Protein AF-A0A7D8Z7F6-F1 (afdb_monomer_lite)

Organism: Vanrija humicola (NCBI:txid5417)

Structure (mmCIF, N/CA/C/O backbone):
data_AF-A0A7D8Z7F6-F1
#
_entry.id   AF-A0A7D8Z7F6-F1
#
loop_
_atom_site.group_PDB
_atom_site.id
_atom_site.type_symbol
_atom_site.label_atom_id
_atom_site.label_alt_id
_atom_site.label_comp_id
_atom_site.label_asym_id
_atom_site.label_entity_id
_atom_site.label_seq_id
_atom_site.pdbx_PDB_ins_code
_atom_site.Cartn_x
_atom_site.Cartn_y
_atom_site.Cartn_z
_atom_site.occupancy
_atom_site.B_iso_or_equiv
_atom_site.auth_seq_id
_atom_site.auth_comp_id
_atom_site.auth_asym_id
_atom_site.auth_atom_id
_atom_site.pdbx_PDB_model_num
ATOM 1 N N . MET A 1 1 ? -6.844 -8.543 21.464 1.00 32.06 1 MET A N 1
ATOM 2 C CA . MET A 1 1 ? -6.761 -7.109 21.830 1.00 32.06 1 MET A CA 1
ATOM 3 C C . MET A 1 1 ? -8.135 -6.698 22.333 1.00 32.06 1 MET A C 1
ATOM 5 O O . MET A 1 1 ? -9.086 -7.194 21.740 1.00 32.06 1 MET A O 1
ATOM 9 N N . PRO A 1 2 ? -8.272 -5.862 23.377 1.00 37.09 2 PRO A N 1
ATOM 10 C CA . PRO A 1 2 ? -9.588 -5.363 23.779 1.00 37.09 2 PRO A CA 1
ATOM 11 C C . PRO A 1 2 ? -10.179 -4.538 22.630 1.00 37.09 2 PRO A C 1
ATOM 13 O O . PRO A 1 2 ? -9.449 -3.710 22.071 1.00 37.09 2 PRO A O 1
ATOM 16 N N . SER A 1 3 ? -11.435 -4.766 22.237 1.00 45.66 3 SER A N 1
ATOM 17 C CA . SER A 1 3 ? -12.020 -4.135 21.043 1.00 45.66 3 SER A CA 1
ATOM 18 C C . SER A 1 3 ? -13.330 -3.407 21.329 1.00 45.66 3 SER A C 1
ATOM 20 O O . SER A 1 3 ? -14.223 -3.960 21.957 1.00 45.66 3 SER A O 1
ATOM 22 N N . LEU A 1 4 ? -13.426 -2.204 20.764 1.00 54.75 4 LEU A N 1
ATOM 23 C CA . LEU A 1 4 ? -14.576 -1.671 20.031 1.00 54.75 4 LEU A CA 1
ATOM 24 C C . LEU A 1 4 ? -13.938 -0.646 19.066 1.00 54.75 4 LEU A C 1
ATOM 26 O O . LEU A 1 4 ? -13.465 0.401 19.494 1.00 54.75 4 LEU A O 1
ATOM 30 N N . THR A 1 5 ? -13.710 -1.075 17.822 1.00 55.59 5 THR A N 1
ATOM 31 C CA . THR A 1 5 ? -12.894 -0.487 16.725 1.00 55.59 5 THR A CA 1
ATOM 32 C C . THR A 1 5 ? -11.400 -0.208 16.986 1.00 55.59 5 THR A C 1
ATOM 34 O O . THR A 1 5 ? -10.588 -0.602 16.147 1.00 55.59 5 THR A O 1
ATOM 37 N N . ARG A 1 6 ? -10.988 0.430 18.099 1.00 66.62 6 ARG A N 1
ATOM 38 C CA . ARG A 1 6 ? -9.611 0.957 18.355 1.00 66.62 6 ARG A CA 1
ATOM 39 C C . ARG A 1 6 ? -8.991 1.695 17.147 1.00 66.62 6 ARG A C 1
ATOM 41 O O . ARG A 1 6 ? -7.781 1.881 17.111 1.00 66.62 6 ARG A O 1
ATOM 48 N N . GLY A 1 7 ? -9.771 2.071 16.139 1.00 79.94 7 GLY A N 1
ATOM 49 C CA . GLY A 1 7 ? -9.330 2.748 14.928 1.00 79.94 7 GLY A CA 1
ATOM 50 C C . GLY A 1 7 ? -9.523 4.246 15.074 1.00 79.94 7 GLY A C 1
ATOM 51 O O . GLY A 1 7 ? -10.272 4.705 15.929 1.00 79.94 7 GLY A O 1
ATOM 52 N N . TRP A 1 8 ? -8.841 5.023 14.241 1.00 85.19 8 TRP A N 1
ATOM 53 C CA . TRP A 1 8 ? -9.229 6.417 14.077 1.00 85.19 8 TRP A CA 1
ATOM 54 C C . TRP A 1 8 ? -10.515 6.438 13.246 1.00 85.19 8 TRP A C 1
ATOM 56 O O . TRP A 1 8 ? -10.490 6.008 12.090 1.00 85.19 8 TRP A O 1
ATOM 66 N N . ASP A 1 9 ? -11.605 6.908 13.853 1.00 82.88 9 ASP A N 1
ATOM 67 C CA . ASP A 1 9 ? -12.937 6.995 13.252 1.00 82.88 9 ASP A CA 1
ATOM 68 C C . ASP A 1 9 ? -13.313 8.462 13.025 1.00 82.88 9 ASP A C 1
ATOM 70 O O . ASP A 1 9 ? -13.142 9.302 13.913 1.00 82.88 9 ASP A O 1
ATOM 74 N N . GLY A 1 10 ? -13.889 8.788 11.872 1.00 81.06 10 GLY A N 1
ATOM 75 C CA . GLY A 1 10 ? -14.505 10.102 11.701 1.00 81.06 10 GLY A CA 1
ATOM 76 C C . GLY A 1 10 ? -15.558 10.154 10.616 1.00 81.06 10 GLY A C 1
ATOM 77 O O . GLY A 1 10 ? -15.732 9.210 9.854 1.00 81.06 10 GLY A O 1
ATOM 78 N N . ALA A 1 11 ? -16.282 11.270 10.578 1.00 79.62 11 ALA A N 1
ATOM 79 C CA . ALA A 1 11 ? -17.523 11.390 9.826 1.00 79.62 11 ALA A CA 1
ATOM 80 C C . ALA A 1 11 ? -17.396 10.961 8.354 1.00 79.62 11 ALA A C 1
ATOM 82 O O . ALA A 1 11 ? -16.509 11.414 7.617 1.00 79.62 11 ALA A O 1
ATOM 83 N N . ARG A 1 12 ? -18.339 10.126 7.911 1.00 78.75 12 ARG A N 1
ATOM 84 C CA . ARG A 1 12 ? -18.532 9.808 6.500 1.00 78.75 12 ARG A CA 1
ATOM 85 C C . ARG A 1 12 ? -19.113 11.015 5.757 1.00 78.75 12 ARG A C 1
ATOM 87 O O . ARG A 1 12 ? -20.314 11.250 5.750 1.00 78.75 12 ARG A O 1
ATOM 94 N N . ASN A 1 13 ? -18.261 11.746 5.043 1.00 66.38 13 ASN A N 1
ATOM 95 C CA . ASN A 1 13 ? -18.676 12.844 4.160 1.00 66.38 13 ASN A CA 1
ATOM 96 C C . ASN A 1 13 ? -18.918 12.366 2.718 1.00 66.38 13 ASN A C 1
ATOM 98 O O . ASN A 1 13 ? -18.362 12.916 1.768 1.00 66.38 13 ASN A O 1
ATOM 102 N N . SER A 1 14 ? -19.728 11.321 2.535 1.00 66.81 14 SER A N 1
ATOM 103 C CA . SER A 1 14 ? -20.112 10.850 1.199 1.00 66.81 14 SER A CA 1
ATOM 104 C C . SER A 1 14 ? -21.627 10.901 1.029 1.00 66.81 14 SER A C 1
ATOM 106 O O . SER A 1 14 ? -22.323 9.956 1.392 1.00 66.81 14 SER A O 1
ATOM 108 N N . ALA A 1 15 ? -22.132 11.991 0.453 1.00 69.69 15 ALA A N 1
ATOM 109 C CA . ALA A 1 15 ? -23.484 12.019 -0.088 1.00 69.69 15 ALA A CA 1
ATOM 110 C C . ALA A 1 15 ? -23.485 11.388 -1.495 1.00 69.69 15 ALA A C 1
ATOM 112 O O . ALA A 1 15 ? -22.511 11.567 -2.241 1.00 69.69 15 ALA A O 1
ATOM 113 N N . PRO A 1 16 ? -24.546 10.664 -1.893 1.00 77.88 16 PRO A N 1
ATOM 114 C CA . PRO A 1 16 ? -24.708 10.235 -3.276 1.00 77.88 16 PRO A CA 1
ATOM 115 C C . PRO A 1 16 ? -24.613 11.437 -4.222 1.00 77.88 16 PRO A C 1
ATOM 117 O O . PRO A 1 16 ? -25.141 12.510 -3.931 1.00 77.88 16 PRO A O 1
ATOM 120 N N . ASN A 1 17 ? -23.957 11.265 -5.374 1.00 82.75 17 ASN A N 1
ATOM 121 C CA . ASN A 1 17 ? -23.969 12.309 -6.400 1.00 82.75 17 ASN A CA 1
ATOM 122 C C . ASN A 1 17 ? -25.419 12.568 -6.834 1.00 82.75 17 ASN A C 1
ATOM 124 O O . ASN A 1 17 ? -26.136 11.614 -7.154 1.00 82.75 17 ASN A O 1
ATOM 128 N N . SER A 1 18 ? -25.813 13.841 -6.900 1.00 88.75 18 SER A N 1
ATOM 129 C CA . SER A 1 18 ? -27.123 14.225 -7.424 1.00 88.75 18 SER A CA 1
ATOM 130 C C . SER A 1 18 ? -27.285 13.774 -8.875 1.00 88.75 18 SER A C 1
ATOM 132 O O . SER A 1 18 ? -26.308 13.633 -9.621 1.00 88.75 18 SER A O 1
ATOM 134 N N . GLU A 1 19 ? -28.525 13.550 -9.300 1.00 92.25 19 GLU A N 1
ATOM 135 C CA . GLU A 1 19 ? -28.815 13.130 -10.669 1.00 92.25 19 GLU A CA 1
ATOM 136 C C . GLU A 1 19 ? -28.325 14.160 -11.696 1.00 92.25 19 GLU A C 1
ATOM 138 O O . GLU A 1 19 ? -27.715 13.792 -12.699 1.00 92.25 19 GLU A O 1
ATOM 143 N N . GLN A 1 20 ? -28.467 15.451 -11.386 1.00 92.38 20 GLN A N 1
ATOM 144 C CA . GLN A 1 20 ? -27.965 16.548 -12.213 1.00 92.38 20 GLN A CA 1
ATOM 145 C C . GLN A 1 20 ? -26.444 16.457 -12.396 1.00 92.38 20 GLN A C 1
ATOM 147 O O . GLN A 1 20 ? -25.943 16.590 -13.513 1.00 92.38 20 GLN A O 1
ATOM 152 N N . LEU A 1 21 ? -25.702 16.172 -11.318 1.00 87.94 21 LEU A N 1
ATOM 153 C CA . LEU A 1 21 ? -24.249 16.020 -11.372 1.00 87.94 21 LEU A CA 1
ATOM 154 C C . LEU A 1 21 ? -23.836 14.775 -12.169 1.00 87.94 21 LEU A C 1
ATOM 156 O O . LEU A 1 21 ? -22.856 14.827 -12.918 1.00 87.94 21 LEU A O 1
ATOM 160 N N . ARG A 1 22 ? -24.578 13.665 -12.043 1.00 88.69 22 ARG A N 1
ATOM 161 C CA . ARG A 1 22 ? -24.351 12.452 -12.848 1.00 88.69 22 ARG A CA 1
ATOM 162 C C . ARG A 1 22 ? -24.566 12.728 -14.337 1.00 88.69 22 ARG A C 1
ATOM 164 O O . ARG A 1 22 ? -23.681 12.419 -15.131 1.00 88.69 22 ARG A O 1
ATOM 171 N N . ASN A 1 23 ? -25.672 13.377 -14.699 1.00 91.81 23 ASN A N 1
ATOM 172 C CA . ASN A 1 23 ? -26.007 13.703 -16.088 1.00 91.81 23 ASN A CA 1
ATOM 173 C C . ASN A 1 23 ? -25.003 14.690 -16.700 1.00 91.81 23 ASN A C 1
ATOM 175 O O . ASN A 1 23 ? -24.553 14.501 -17.830 1.00 91.81 23 ASN A O 1
ATOM 179 N N . PHE A 1 24 ? -24.572 15.699 -15.937 1.00 91.69 24 PHE A N 1
ATOM 180 C CA . PHE A 1 24 ? -23.522 16.626 -16.364 1.00 91.69 24 PHE A CA 1
ATOM 181 C C . PHE A 1 24 ? -22.198 15.904 -16.655 1.00 91.69 24 PHE A C 1
ATOM 183 O O . PHE A 1 24 ? -21.604 16.089 -17.716 1.00 91.69 24 PHE A O 1
ATOM 190 N N . ARG A 1 25 ? -21.749 15.035 -15.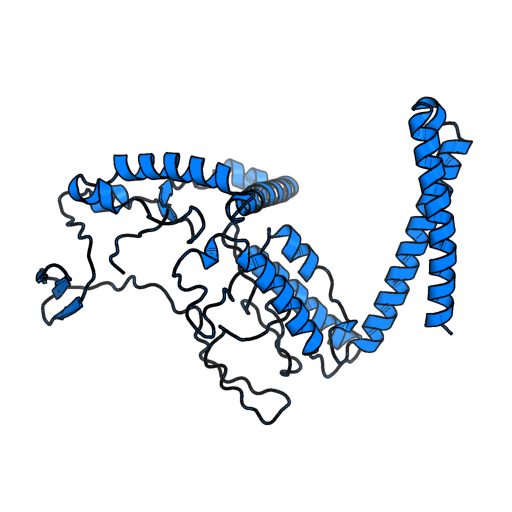741 1.00 88.12 25 ARG A N 1
ATOM 191 C CA . ARG A 1 25 ? -20.507 14.260 -15.907 1.00 88.12 25 ARG A CA 1
ATOM 192 C C . ARG A 1 25 ? -20.584 13.260 -17.062 1.00 88.12 25 ARG A C 1
ATOM 194 O O . ARG A 1 25 ? -19.574 13.052 -17.728 1.00 88.12 25 ARG A O 1
ATOM 201 N N . ALA A 1 26 ? -21.757 12.674 -17.312 1.00 88.38 26 ALA A N 1
ATOM 202 C CA . ALA A 1 26 ? -21.989 11.798 -18.460 1.00 88.38 26 ALA A CA 1
ATOM 203 C C . ALA A 1 26 ? -21.908 12.567 -19.789 1.00 88.38 26 ALA A C 1
ATOM 205 O O . ALA A 1 26 ? -21.296 12.090 -20.741 1.00 88.38 26 ALA A O 1
ATOM 206 N N . ARG A 1 27 ? -22.463 13.786 -19.833 1.00 93.19 27 ARG A N 1
ATOM 207 C CA . ARG A 1 27 ? -22.415 14.662 -21.013 1.00 93.19 27 ARG A CA 1
ATOM 208 C C . ARG A 1 27 ? -21.014 15.207 -21.294 1.00 93.19 27 ARG A C 1
ATOM 210 O O . ARG A 1 27 ? -20.652 15.374 -22.455 1.00 93.19 27 ARG A O 1
ATOM 217 N N . PHE A 1 28 ? -20.226 15.479 -20.254 1.00 93.88 28 PHE A N 1
ATOM 218 C CA . PHE A 1 28 ? -18.884 16.045 -20.386 1.00 93.88 28 PHE A CA 1
ATOM 219 C C . PHE A 1 28 ? -17.815 15.157 -19.722 1.00 93.88 28 PHE A C 1
ATOM 221 O O . PHE A 1 28 ? -17.356 15.443 -18.609 1.00 93.88 28 PHE A O 1
ATOM 228 N N . PRO A 1 29 ? -17.343 14.099 -20.408 1.00 89.19 29 PRO A N 1
ATOM 229 C CA . PRO A 1 29 ? -16.451 13.097 -19.818 1.00 89.19 29 PRO A CA 1
ATOM 230 C C . PRO A 1 29 ? -15.090 13.659 -19.375 1.00 89.19 29 PRO A C 1
ATOM 232 O O . PRO A 1 29 ? -14.447 13.098 -18.486 1.00 89.19 29 PRO A O 1
ATOM 235 N N . PHE A 1 30 ? -14.642 14.782 -19.944 1.00 92.19 30 PHE A N 1
ATOM 236 C CA . PHE A 1 30 ? -13.425 15.460 -19.494 1.00 92.19 30 PHE A CA 1
ATOM 237 C C . PHE A 1 30 ? -13.535 15.964 -18.045 1.00 92.19 30 PHE A C 1
ATOM 239 O O . PHE A 1 30 ? -12.591 15.784 -17.278 1.00 92.19 30 PHE A O 1
ATOM 246 N N . PHE A 1 31 ? -14.688 16.501 -17.624 1.00 90.50 31 PHE A N 1
ATOM 247 C CA . PHE A 1 31 ? -14.882 16.926 -16.231 1.00 90.50 31 PHE A CA 1
ATOM 248 C C . PHE A 1 31 ? -14.791 15.748 -15.268 1.00 90.50 31 PHE A C 1
ATOM 250 O O . PHE A 1 31 ? -14.208 15.876 -14.194 1.00 90.50 31 PHE A O 1
ATOM 257 N N . GLN A 1 32 ? -15.310 14.581 -15.660 1.00 88.69 32 GLN A N 1
ATOM 258 C CA . GLN A 1 32 ? -15.175 13.369 -14.859 1.00 88.69 32 GLN A CA 1
ATOM 259 C C . GLN A 1 32 ? -13.704 12.955 -14.707 1.00 88.69 32 GLN A C 1
ATOM 261 O O . GLN A 1 32 ? -13.282 12.589 -13.611 1.00 88.69 32 GLN A O 1
ATOM 266 N N . LYS A 1 33 ? -12.903 13.049 -15.777 1.00 88.88 33 LYS A N 1
ATOM 267 C CA . LYS A 1 33 ? -11.457 12.771 -15.724 1.00 88.88 33 LYS A CA 1
ATOM 268 C C . LYS A 1 33 ? -10.714 13.776 -14.842 1.00 88.88 33 LYS A C 1
ATOM 270 O O . LYS A 1 33 ? -9.959 13.358 -13.969 1.00 88.88 33 LYS A O 1
ATOM 275 N N . ALA A 1 34 ? -10.967 15.072 -15.019 1.00 91.00 34 ALA A N 1
ATOM 276 C CA . ALA A 1 34 ? -10.358 16.130 -14.214 1.00 91.00 34 ALA A CA 1
ATOM 277 C C . ALA A 1 34 ? -10.713 15.986 -12.725 1.00 91.00 34 ALA A C 1
ATOM 279 O O . ALA A 1 34 ? -9.840 16.071 -11.866 1.00 91.00 34 ALA A O 1
ATOM 280 N N . TYR A 1 35 ? -11.974 15.676 -12.415 1.00 89.19 35 TYR A N 1
ATOM 281 C CA . TYR A 1 35 ? -12.416 15.417 -11.048 1.00 89.19 35 TYR A CA 1
ATOM 282 C C . TYR A 1 35 ? -11.730 14.189 -10.439 1.00 89.19 35 TYR A C 1
ATOM 284 O O . TYR A 1 35 ? -11.264 14.255 -9.305 1.00 89.19 35 TYR A O 1
ATOM 292 N N . ARG A 1 36 ? -11.611 13.080 -11.184 1.00 89.38 36 ARG A N 1
ATOM 293 C CA . ARG A 1 36 ? -10.878 11.892 -10.710 1.00 89.38 36 ARG A CA 1
ATOM 294 C C . ARG A 1 36 ? -9.403 12.197 -10.455 1.00 89.38 36 ARG A C 1
ATOM 296 O O . ARG A 1 36 ? -8.875 11.732 -9.451 1.00 89.38 36 ARG A O 1
ATOM 303 N N . LEU A 1 37 ? -8.765 12.998 -11.310 1.00 90.56 37 LEU A N 1
ATOM 304 C CA . LEU A 1 37 ? -7.381 13.433 -11.110 1.00 90.56 37 LEU A CA 1
ATOM 305 C C . LEU A 1 37 ? -7.241 14.318 -9.863 1.00 90.56 37 LEU A C 1
ATOM 307 O O . LEU A 1 37 ? -6.319 14.123 -9.077 1.00 90.56 37 LEU A O 1
ATOM 311 N N . LEU A 1 38 ? -8.182 15.239 -9.643 1.00 92.00 38 LEU A N 1
ATOM 312 C CA . LEU A 1 38 ? -8.220 16.061 -8.435 1.00 92.00 38 LEU A CA 1
ATOM 313 C C . LEU A 1 38 ? -8.397 15.203 -7.175 1.00 92.00 38 LEU A C 1
ATOM 315 O O . LEU A 1 38 ? -7.676 15.395 -6.202 1.00 92.00 38 LEU A O 1
ATOM 319 N N . MET A 1 39 ? -9.321 14.238 -7.192 1.00 90.50 39 MET A N 1
ATOM 320 C CA . MET A 1 39 ? -9.517 13.320 -6.064 1.00 90.50 39 MET A CA 1
ATOM 321 C C . MET A 1 39 ? -8.272 12.477 -5.804 1.00 90.50 39 MET A C 1
ATOM 323 O O . MET A 1 39 ? -7.874 12.338 -4.652 1.00 90.50 39 MET A O 1
ATOM 327 N N . LEU A 1 40 ? -7.619 11.975 -6.855 1.00 91.44 40 LEU A N 1
ATOM 328 C CA . LEU A 1 40 ? -6.347 11.272 -6.727 1.00 91.44 40 LEU A CA 1
ATOM 329 C C . LEU A 1 40 ? -5.291 12.161 -6.066 1.00 91.44 40 LEU A C 1
ATOM 331 O O . LEU A 1 40 ? -4.666 11.722 -5.112 1.00 91.44 40 LEU A O 1
ATOM 335 N N . ALA A 1 41 ? -5.136 13.411 -6.510 1.00 92.19 41 ALA A N 1
ATOM 336 C CA . ALA A 1 41 ? -4.166 14.345 -5.940 1.00 92.19 41 ALA A CA 1
ATOM 337 C C . ALA A 1 41 ? -4.445 14.652 -4.457 1.00 92.19 41 ALA A C 1
ATOM 339 O O . ALA A 1 41 ? -3.520 14.673 -3.644 1.00 92.19 41 ALA A O 1
ATOM 340 N N . ILE A 1 42 ? -5.716 14.849 -4.087 1.00 91.62 42 ILE A N 1
ATOM 341 C CA . ILE A 1 42 ? -6.121 15.070 -2.692 1.00 91.62 42 ILE A CA 1
ATOM 342 C C . ILE A 1 42 ? -5.803 13.836 -1.844 1.00 91.62 42 ILE A C 1
ATOM 344 O O . ILE A 1 42 ? -5.170 13.967 -0.796 1.00 91.62 42 ILE A O 1
ATOM 348 N N . LEU A 1 43 ? -6.198 12.645 -2.298 1.00 91.44 43 LEU A N 1
ATOM 349 C CA . LEU A 1 43 ? -5.957 11.400 -1.571 1.00 91.44 43 LEU A CA 1
ATOM 350 C C . LEU A 1 43 ? -4.457 11.103 -1.459 1.00 91.44 43 LEU A C 1
ATOM 352 O O . LEU A 1 43 ? -3.976 10.843 -0.360 1.00 91.44 43 LEU A O 1
ATOM 356 N N . ASP A 1 44 ? -3.689 11.225 -2.543 1.00 93.00 44 ASP A N 1
ATOM 357 C CA . ASP A 1 44 ? -2.235 11.017 -2.532 1.00 93.00 44 ASP A CA 1
ATOM 358 C C . ASP A 1 44 ? -1.506 12.004 -1.619 1.00 93.00 44 ASP A C 1
ATOM 360 O O . ASP A 1 44 ? -0.525 11.636 -0.972 1.00 93.00 44 ASP A O 1
ATOM 364 N N . SER A 1 45 ? -2.004 13.238 -1.483 1.00 91.25 45 SER A N 1
ATOM 365 C CA . SER A 1 45 ? -1.433 14.197 -0.532 1.00 91.25 45 SER A CA 1
ATOM 366 C C . SER A 1 45 ? -1.524 13.714 0.923 1.00 91.25 45 SER A C 1
ATOM 368 O O . SER A 1 45 ? -0.645 14.037 1.731 1.00 91.25 45 SER A O 1
ATOM 370 N N . ALA A 1 46 ? -2.522 12.881 1.252 1.00 90.06 46 ALA A N 1
ATOM 371 C CA . ALA A 1 46 ? -2.695 12.317 2.587 1.00 90.06 46 ALA A CA 1
ATOM 372 C C . ALA A 1 46 ? -1.577 11.330 2.959 1.00 90.06 46 ALA A C 1
ATOM 374 O O . ALA A 1 46 ? -1.310 11.150 4.150 1.00 90.06 46 ALA A O 1
ATOM 375 N N . PHE A 1 47 ? -0.857 10.766 1.977 1.00 92.94 47 PHE A N 1
ATOM 376 C CA . PHE A 1 47 ? 0.306 9.913 2.232 1.00 92.94 47 PHE A CA 1
ATOM 377 C C . PHE A 1 47 ? 1.390 10.637 3.047 1.00 92.94 47 PHE A C 1
ATOM 379 O O . PHE A 1 47 ? 2.112 10.007 3.811 1.00 92.94 47 PHE A O 1
ATOM 386 N N . LYS A 1 48 ? 1.477 11.974 2.999 1.00 92.50 48 LYS A N 1
ATOM 387 C CA . LYS A 1 48 ? 2.421 12.725 3.849 1.00 92.50 48 LYS A CA 1
ATOM 388 C C . LYS A 1 48 ? 2.219 12.454 5.342 1.00 92.50 48 LYS A C 1
ATOM 390 O O . LYS A 1 48 ? 3.198 12.404 6.081 1.00 92.50 48 LYS A O 1
ATOM 395 N N . ALA A 1 49 ? 0.980 12.232 5.791 1.00 92.44 49 ALA A N 1
ATOM 396 C CA . ALA A 1 49 ? 0.694 11.892 7.185 1.00 92.44 49 ALA A CA 1
ATOM 397 C C . ALA A 1 49 ? 1.247 10.509 7.582 1.00 92.44 49 ALA A C 1
ATOM 399 O O . ALA A 1 49 ? 1.483 10.275 8.766 1.00 92.44 49 ALA A O 1
ATOM 400 N N . GLN A 1 50 ? 1.503 9.626 6.613 1.00 92.19 50 GLN A N 1
ATOM 401 C CA . GLN A 1 50 ? 2.052 8.287 6.821 1.00 92.19 50 GLN A CA 1
ATOM 402 C C . GLN A 1 50 ? 3.538 8.305 7.206 1.00 92.19 50 GLN A C 1
ATOM 404 O O . GLN A 1 50 ? 4.004 7.392 7.881 1.00 92.19 50 GLN A O 1
ATOM 409 N N . LEU A 1 51 ? 4.288 9.337 6.810 1.00 93.44 51 LEU A N 1
ATOM 410 C CA . LEU A 1 51 ? 5.734 9.426 7.035 1.00 93.44 51 LEU A CA 1
ATOM 411 C C . LEU A 1 51 ? 6.059 9.868 8.464 1.00 93.44 51 LEU A C 1
ATOM 413 O O . LEU A 1 51 ? 5.562 10.898 8.925 1.00 93.44 51 LEU A O 1
ATOM 417 N N . THR A 1 52 ? 6.904 9.127 9.184 1.00 90.88 52 THR A N 1
ATOM 418 C CA . THR A 1 52 ? 7.161 9.357 10.617 1.00 90.88 52 THR A CA 1
ATOM 419 C C . THR A 1 52 ? 7.666 10.767 10.917 1.00 90.88 52 THR A C 1
ATOM 421 O O . THR A 1 52 ? 7.163 11.395 11.853 1.00 90.88 52 THR A O 1
ATOM 424 N N . LYS A 1 53 ? 8.594 11.293 10.114 1.00 91.69 53 LYS A N 1
ATOM 425 C CA . LYS A 1 53 ? 9.205 12.611 10.317 1.00 91.69 53 LYS A CA 1
ATOM 426 C C . LYS A 1 53 ? 8.348 13.729 9.725 1.00 91.69 53 LYS A C 1
ATOM 428 O O . LYS A 1 53 ? 7.873 14.592 10.460 1.00 91.69 53 LYS A O 1
ATOM 433 N N . GLU A 1 54 ? 8.103 13.685 8.421 1.00 92.25 54 GLU A N 1
ATOM 434 C CA . GLU A 1 54 ? 7.432 14.737 7.648 1.00 92.25 54 GLU A CA 1
ATOM 435 C C . GLU A 1 54 ? 5.954 14.882 8.038 1.00 92.25 54 GLU A C 1
ATOM 437 O O . GLU A 1 54 ? 5.413 15.986 8.072 1.00 92.25 54 GLU A O 1
ATOM 442 N N . GLY A 1 55 ? 5.301 13.772 8.389 1.00 93.44 55 GLY A N 1
ATOM 443 C CA . GLY A 1 55 ? 3.890 13.742 8.761 1.00 93.44 55 GLY A CA 1
ATOM 444 C C . GLY A 1 55 ? 3.601 14.070 10.224 1.00 93.44 55 GLY A C 1
ATOM 445 O O . GLY A 1 55 ? 2.431 14.166 10.589 1.00 93.44 55 GLY A O 1
ATOM 446 N N . LYS A 1 56 ? 4.618 14.239 11.085 1.00 94.56 56 LYS A N 1
ATOM 447 C CA . LYS A 1 56 ? 4.431 14.335 12.549 1.00 94.56 56 LYS A CA 1
ATOM 448 C C . LYS A 1 56 ? 3.495 15.471 12.966 1.00 94.56 56 LYS A C 1
ATOM 450 O O . LYS A 1 56 ? 2.634 15.259 13.816 1.00 94.56 56 LYS A O 1
ATOM 455 N N . GLY A 1 57 ? 3.653 16.657 12.374 1.00 95.12 57 GLY A N 1
ATOM 456 C CA . GLY A 1 57 ? 2.797 17.812 12.666 1.00 95.12 57 GLY A CA 1
ATOM 457 C C . GLY A 1 57 ? 1.350 17.585 12.224 1.00 95.12 57 GLY A C 1
ATOM 458 O O . GLY A 1 57 ? 0.431 17.764 13.016 1.00 95.12 57 GLY A O 1
ATOM 459 N N . ILE A 1 58 ? 1.165 17.097 10.992 1.00 93.94 58 ILE A N 1
ATOM 460 C CA . ILE A 1 58 ? -0.154 16.775 10.422 1.00 93.94 58 ILE A CA 1
ATOM 461 C C . ILE A 1 58 ? -0.879 15.754 11.303 1.00 93.94 58 ILE A C 1
ATOM 463 O O . ILE A 1 58 ? -2.046 15.952 11.642 1.00 93.94 58 ILE A O 1
ATOM 467 N N . ARG A 1 59 ? -0.179 14.685 11.706 1.00 94.88 59 ARG A N 1
ATOM 468 C CA . ARG A 1 59 ? -0.735 13.651 12.580 1.00 94.88 59 ARG A CA 1
ATOM 469 C C . ARG A 1 59 ? -1.154 14.214 13.925 1.00 94.88 59 ARG A C 1
ATOM 471 O O . ARG A 1 59 ? -2.313 14.056 14.266 1.00 94.88 59 ARG A O 1
ATOM 478 N N . LYS A 1 60 ? -0.284 14.941 14.635 1.00 95.25 60 LYS A N 1
ATOM 479 C CA . LYS A 1 60 ? -0.632 15.506 15.951 1.00 95.25 60 LYS A CA 1
ATOM 480 C C . LYS A 1 60 ? -1.887 16.377 15.910 1.00 95.25 60 LYS A C 1
ATOM 482 O O . LYS A 1 60 ? -2.730 16.281 16.799 1.00 95.25 60 LYS A O 1
ATOM 487 N N . THR A 1 61 ? -2.026 17.204 14.876 1.00 95.81 61 THR A N 1
ATOM 488 C CA . THR A 1 61 ? -3.230 18.020 14.685 1.00 95.81 61 THR A CA 1
ATOM 489 C C . THR A 1 61 ? -4.462 17.139 14.471 1.00 95.81 61 THR A C 1
ATOM 491 O O . THR A 1 61 ? -5.462 17.314 15.162 1.00 95.81 61 THR A O 1
ATOM 494 N N . LYS A 1 62 ? -4.380 16.141 13.580 1.00 94.19 62 LYS A N 1
ATOM 495 C CA . LYS A 1 62 ? -5.497 15.226 13.297 1.00 94.19 62 LYS A CA 1
ATOM 496 C C . LYS A 1 62 ? -5.874 14.346 14.486 1.00 94.19 62 LYS A C 1
ATOM 498 O O . LYS A 1 62 ? -7.057 14.184 14.754 1.00 94.19 62 LYS A O 1
ATOM 503 N N . GLU A 1 63 ? -4.895 13.831 15.219 1.00 95.31 63 GLU A N 1
ATOM 504 C CA . GLU A 1 63 ? -5.086 13.025 16.429 1.00 95.31 63 GLU A CA 1
ATOM 505 C C . GLU A 1 63 ? -5.852 13.814 17.495 1.00 95.31 63 GLU A C 1
ATOM 507 O O . GLU A 1 63 ? -6.780 13.290 18.110 1.00 95.31 63 GLU A O 1
ATOM 512 N N . LYS A 1 64 ? -5.521 15.100 17.673 1.00 95.62 64 LYS A N 1
ATOM 513 C CA . LYS A 1 64 ? -6.253 15.989 18.580 1.00 95.62 64 LYS A CA 1
ATOM 514 C C . LYS A 1 64 ? -7.684 16.236 18.095 1.00 95.62 64 LYS A C 1
ATOM 516 O O . LYS A 1 64 ? -8.626 15.982 18.840 1.00 95.62 64 LYS A O 1
ATOM 521 N N . GLU A 1 65 ? -7.846 16.701 16.856 1.00 95.25 65 GLU A N 1
ATOM 522 C CA . GLU A 1 65 ? -9.152 17.042 16.270 1.00 95.25 65 GLU A CA 1
ATOM 523 C C . GLU A 1 65 ? -10.123 15.852 16.289 1.00 95.25 65 GLU A C 1
ATOM 525 O O . GLU A 1 65 ? -11.253 15.959 16.773 1.00 95.25 65 GLU A O 1
ATOM 530 N N . ILE A 1 66 ? -9.672 14.707 15.772 1.00 93.81 66 ILE A N 1
ATOM 531 C CA . ILE A 1 66 ? -10.479 13.491 15.652 1.00 93.81 66 ILE A CA 1
ATOM 532 C C . ILE A 1 66 ? -10.672 12.859 17.031 1.00 93.81 66 ILE A C 1
ATOM 534 O O . ILE A 1 66 ? -11.780 12.447 17.359 1.00 93.81 66 ILE A O 1
ATOM 538 N N . GLY A 1 67 ? -9.645 12.856 17.883 1.00 94.19 67 GLY A N 1
ATOM 539 C CA . GLY A 1 67 ? -9.743 12.315 19.237 1.00 94.19 67 GLY A CA 1
ATOM 540 C C . GLY A 1 67 ? -10.787 13.054 20.075 1.00 94.19 67 GLY A C 1
ATOM 541 O O . GLY A 1 67 ? -11.642 12.427 20.696 1.00 94.19 67 G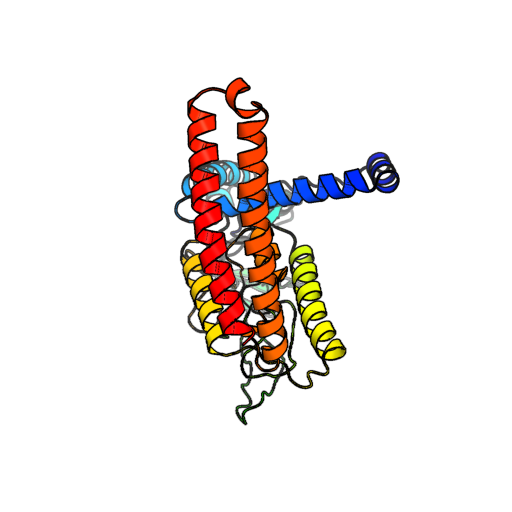LY A O 1
ATOM 542 N N . GLU A 1 68 ? -10.793 14.388 20.045 1.00 95.19 68 GLU A N 1
ATOM 543 C CA . GLU A 1 68 ? -11.836 15.191 20.696 1.00 95.19 68 GLU A CA 1
ATOM 544 C C . GLU A 1 68 ? -13.224 14.940 20.088 1.00 95.19 68 GLU A C 1
ATOM 546 O O . GLU A 1 68 ? -14.219 14.864 20.813 1.00 95.19 68 GLU A O 1
ATOM 551 N N . TRP A 1 69 ? -13.307 14.786 18.763 1.00 94.38 69 TRP A N 1
ATOM 552 C CA . TRP A 1 69 ? -14.554 14.458 18.073 1.00 94.38 69 TRP A CA 1
ATOM 553 C C . TRP A 1 69 ? -15.125 13.098 18.506 1.00 94.38 69 TRP A C 1
ATOM 555 O O . TRP A 1 69 ? -16.326 13.034 18.789 1.00 94.38 69 TRP A O 1
ATOM 565 N N . MET A 1 70 ? -14.279 12.068 18.630 1.00 94.12 70 MET A N 1
ATOM 566 C CA . MET A 1 70 ? -14.644 10.727 19.102 1.00 94.12 70 MET A CA 1
ATOM 567 C C . MET A 1 70 ? -15.062 10.755 20.580 1.00 94.12 70 MET A C 1
ATOM 569 O O . MET A 1 70 ? -16.132 10.257 20.923 1.00 94.12 70 MET A O 1
ATOM 573 N N . ARG A 1 71 ? -14.286 11.408 21.464 1.00 94.44 71 ARG A N 1
ATOM 574 C CA . ARG A 1 71 ? -14.623 11.513 22.903 1.00 94.44 71 ARG A CA 1
ATOM 575 C C . ARG A 1 71 ? -15.969 12.179 23.151 1.00 94.44 71 ARG A C 1
ATOM 577 O O . ARG A 1 71 ? -16.701 11.758 24.042 1.00 94.44 71 ARG A O 1
ATOM 584 N N . ARG A 1 72 ? -16.303 13.222 22.383 1.00 95.06 72 ARG A N 1
ATOM 585 C CA . ARG A 1 72 ? -17.595 13.918 22.515 1.00 95.06 72 ARG A CA 1
ATOM 586 C C . ARG A 1 72 ? -18.791 13.040 22.140 1.00 95.06 72 ARG A C 1
ATOM 588 O O . ARG A 1 72 ? -19.890 13.332 22.592 1.00 95.06 72 ARG A O 1
ATOM 595 N N . ARG A 1 73 ? -18.586 12.007 21.319 1.00 94.00 73 ARG A N 1
ATOM 596 C CA . ARG A 1 73 ? -19.641 11.112 20.816 1.00 94.00 73 ARG A CA 1
ATOM 597 C C . ARG A 1 73 ? -19.703 9.771 21.536 1.00 94.00 73 ARG A C 1
ATOM 599 O O . ARG A 1 73 ? -20.690 9.061 21.393 1.00 94.00 73 ARG A O 1
ATOM 606 N N . ALA A 1 74 ? -18.671 9.407 22.286 1.00 93.25 74 ALA A N 1
ATOM 607 C CA . ALA A 1 74 ? -18.650 8.155 23.023 1.00 93.25 74 ALA A CA 1
ATOM 608 C C . ALA A 1 74 ? -19.561 8.190 24.267 1.00 93.25 74 ALA A C 1
ATOM 610 O O . ALA A 1 74 ? -19.657 9.238 24.923 1.00 93.25 74 ALA A O 1
ATOM 611 N N . PRO A 1 75 ? -20.149 7.038 24.646 1.00 94.31 75 PRO A N 1
ATOM 612 C CA . PRO A 1 75 ? -20.802 6.864 25.938 1.00 94.31 75 PRO A CA 1
ATOM 613 C C . PRO A 1 75 ? -19.865 7.247 27.095 1.00 94.31 75 PRO A C 1
ATOM 615 O O . PRO A 1 75 ? -18.652 7.027 26.981 1.00 94.31 75 PRO A O 1
ATOM 618 N N . PRO A 1 76 ? -20.379 7.779 28.224 1.00 94.56 76 PRO A N 1
ATOM 619 C CA . PRO A 1 76 ? -19.548 8.256 29.332 1.00 94.56 76 PRO A CA 1
ATOM 620 C C . PRO A 1 76 ? -18.480 7.261 29.807 1.00 94.56 76 PRO A C 1
ATOM 622 O O . PRO A 1 76 ? -17.337 7.663 30.002 1.00 94.56 76 PRO A O 1
ATOM 625 N N . HIS A 1 77 ? -18.810 5.968 29.910 1.00 92.50 77 HIS A N 1
ATOM 626 C CA . HIS A 1 77 ? -17.900 4.914 30.384 1.00 92.50 77 HIS A CA 1
ATOM 627 C C . HIS A 1 77 ? -16.821 4.493 29.372 1.00 92.50 77 HIS A C 1
ATOM 629 O O . HIS A 1 77 ? -15.906 3.748 29.726 1.00 92.50 77 HIS A O 1
ATOM 635 N N . LEU A 1 78 ? -16.910 4.951 28.117 1.00 92.62 78 LEU A N 1
ATOM 636 C CA . LEU A 1 78 ? -15.963 4.624 27.043 1.00 92.62 78 LEU A CA 1
ATOM 637 C C . LEU A 1 78 ? -15.090 5.805 26.605 1.00 92.62 78 LEU A C 1
ATOM 639 O O . LEU A 1 78 ? -14.199 5.611 25.778 1.00 92.62 78 LEU A O 1
ATOM 643 N N . LYS A 1 79 ? -15.293 7.015 27.144 1.00 92.19 79 LYS A N 1
ATOM 644 C CA . LYS A 1 79 ? -14.578 8.228 26.698 1.00 92.19 79 LYS A CA 1
ATOM 645 C C . LYS A 1 79 ? -13.055 8.104 26.760 1.00 92.19 79 LYS A C 1
ATOM 647 O O . LYS A 1 79 ? -12.378 8.547 25.834 1.00 92.19 79 LYS A O 1
ATOM 652 N N . ASP A 1 80 ? -12.533 7.439 27.785 1.00 89.81 80 ASP A N 1
ATOM 653 C CA . ASP A 1 80 ? -11.087 7.242 27.958 1.00 89.81 80 ASP A CA 1
ATOM 654 C C . ASP A 1 80 ? -10.535 6.062 27.146 1.00 89.81 80 ASP A C 1
ATOM 656 O O . ASP A 1 80 ? -9.325 5.902 27.018 1.00 89.81 80 ASP A O 1
ATOM 660 N N . LYS A 1 81 ? -11.419 5.237 26.574 1.00 88.88 81 LYS A N 1
ATOM 661 C CA . LYS A 1 81 ? -11.071 3.990 25.876 1.00 88.88 81 LYS A CA 1
ATOM 662 C C . LYS A 1 81 ? -11.242 4.074 24.358 1.00 88.88 81 LYS A C 1
ATOM 664 O O . LYS A 1 81 ? -10.661 3.265 23.637 1.00 88.88 81 LYS A O 1
ATOM 669 N N . ILE A 1 82 ? -12.061 5.013 23.879 1.00 90.38 82 ILE A N 1
ATOM 670 C CA . ILE A 1 82 ? -12.461 5.107 22.470 1.00 90.38 82 ILE A CA 1
ATOM 671 C C . ILE A 1 82 ? -11.371 5.701 21.571 1.00 90.38 82 ILE A C 1
ATOM 673 O O . ILE A 1 82 ? -11.314 5.382 20.389 1.00 90.38 82 ILE A O 1
ATOM 677 N N . VAL A 1 83 ? -10.514 6.573 22.113 1.00 91.56 83 VAL A N 1
ATOM 678 C CA . VAL A 1 83 ? -9.456 7.228 21.333 1.00 91.56 83 VAL A CA 1
ATOM 679 C C . VAL A 1 83 ? -8.253 6.290 21.227 1.00 91.56 83 VAL A C 1
ATOM 681 O O . VAL A 1 83 ? -7.767 5.836 22.264 1.00 91.56 83 VAL A O 1
ATOM 684 N N . PRO A 1 84 ? -7.745 6.013 20.013 1.00 90.69 84 PRO A N 1
ATOM 685 C CA . PRO A 1 84 ? -6.575 5.163 19.833 1.00 90.69 84 PRO A CA 1
ATOM 686 C C . PRO A 1 84 ? -5.322 5.688 20.542 1.00 90.69 84 PRO A C 1
ATOM 688 O O . PRO A 1 84 ? -5.056 6.888 20.574 1.00 90.69 84 PRO A O 1
ATOM 691 N N . ASP A 1 85 ? -4.506 4.757 21.032 1.00 89.94 85 ASP A N 1
ATOM 692 C CA . ASP A 1 85 ? -3.210 4.983 21.685 1.00 89.94 85 ASP A CA 1
ATOM 693 C C . ASP A 1 85 ? -2.025 4.949 20.703 1.00 89.94 85 ASP A C 1
ATOM 695 O O . ASP A 1 85 ? -0.863 4.923 21.106 1.00 89.94 85 ASP A O 1
ATOM 699 N N . PHE A 1 86 ? -2.307 4.960 19.400 1.00 91.00 86 PHE A N 1
ATOM 700 C CA . PHE A 1 86 ? -1.307 4.866 18.347 1.00 91.00 86 PHE A CA 1
ATOM 701 C C . PHE A 1 86 ? -1.431 5.979 17.299 1.00 91.00 86 PHE A C 1
ATOM 703 O O . PHE A 1 86 ? -2.511 6.555 17.133 1.00 91.00 86 PHE A O 1
ATOM 710 N N . PRO A 1 87 ? -0.358 6.256 16.527 1.00 93.00 87 PRO A N 1
ATOM 711 C CA . PRO A 1 87 ? -0.347 7.373 15.592 1.00 93.00 87 PRO A CA 1
ATOM 712 C C . PRO A 1 87 ? -1.444 7.299 14.524 1.00 93.00 87 PRO A C 1
ATOM 714 O O . PRO A 1 87 ? -1.755 6.228 13.996 1.00 93.00 87 PRO A O 1
ATOM 717 N N . PHE A 1 88 ? -1.983 8.448 14.129 1.00 91.56 88 PHE A N 1
ATOM 718 C CA . PHE A 1 88 ? -2.909 8.542 13.001 1.00 91.56 88 PHE A CA 1
ATOM 719 C C . PHE A 1 88 ? -2.298 7.917 11.731 1.00 91.56 88 PHE A C 1
ATOM 721 O O . PHE A 1 88 ? -1.102 8.063 11.471 1.00 91.56 88 PHE A O 1
ATOM 728 N N . GLN A 1 89 ? -3.112 7.189 10.958 1.00 88.62 89 GLN A N 1
ATOM 729 C CA . GLN A 1 89 ? -2.717 6.359 9.798 1.00 88.62 89 GLN A CA 1
ATOM 730 C C . GLN A 1 89 ? -1.851 5.113 10.095 1.00 88.62 89 GLN A C 1
ATOM 732 O O . GLN A 1 89 ? -1.601 4.319 9.187 1.00 88.62 89 GLN A O 1
ATOM 737 N N . ALA A 1 90 ? -1.446 4.853 11.349 1.00 90.19 90 ALA A N 1
ATOM 738 C CA . ALA A 1 90 ? -0.741 3.605 11.695 1.00 90.19 90 ALA A CA 1
ATOM 739 C C . ALA A 1 90 ? -1.628 2.351 11.565 1.00 90.19 90 ALA A C 1
ATOM 741 O O . ALA A 1 90 ? -1.125 1.231 11.536 1.00 90.19 90 ALA A O 1
ATOM 742 N N . LYS A 1 91 ? -2.948 2.546 11.476 1.00 88.62 91 LYS A N 1
ATOM 743 C CA . LYS A 1 91 ? -3.956 1.582 11.017 1.00 88.62 91 LYS A CA 1
ATOM 744 C C . LYS A 1 91 ? -4.869 2.281 10.005 1.00 88.62 91 LYS A C 1
ATOM 746 O O . LYS A 1 91 ? -4.868 3.510 9.924 1.00 88.62 91 LYS A O 1
ATOM 751 N N . ARG A 1 92 ? -5.643 1.513 9.232 1.00 87.19 92 ARG A N 1
ATOM 752 C CA . ARG A 1 92 ? -6.611 2.066 8.271 1.00 87.19 92 ARG A CA 1
ATOM 753 C C . ARG A 1 92 ? -7.634 2.953 8.980 1.00 87.19 92 ARG A C 1
ATOM 755 O O . ARG A 1 92 ? -8.269 2.512 9.933 1.00 87.19 92 ARG A O 1
ATOM 762 N N . TYR A 1 93 ? -7.754 4.189 8.503 1.00 87.69 93 TYR A N 1
ATOM 763 C CA . TYR A 1 93 ? -8.770 5.135 8.948 1.00 87.69 93 TYR A CA 1
ATOM 764 C C . TYR A 1 93 ? -10.158 4.645 8.535 1.00 87.69 93 TYR A C 1
ATOM 766 O O . TYR A 1 93 ? -10.342 4.198 7.398 1.00 87.69 93 TYR A O 1
ATOM 774 N N . VAL A 1 94 ? -11.117 4.720 9.452 1.00 87.06 94 VAL A N 1
ATOM 775 C CA . VAL A 1 94 ? -12.482 4.242 9.240 1.00 87.06 94 VAL A CA 1
ATOM 776 C C . VAL A 1 94 ? -13.420 5.441 9.158 1.00 87.06 94 VAL A C 1
ATOM 778 O O . VAL A 1 94 ? -13.324 6.400 9.926 1.00 87.06 94 VAL A O 1
ATOM 781 N N . PHE A 1 95 ? -14.318 5.399 8.178 1.00 86.19 95 PHE A N 1
ATOM 782 C CA . PHE A 1 95 ? -15.383 6.384 8.065 1.00 86.19 95 PHE A CA 1
ATOM 783 C C . PHE A 1 95 ? -16.576 5.904 8.877 1.00 86.19 95 PHE A C 1
ATOM 785 O O . PHE A 1 95 ? -17.131 4.842 8.605 1.00 86.19 95 PHE A O 1
ATOM 792 N N . GLU A 1 96 ? -16.936 6.690 9.879 1.00 85.06 96 GLU A N 1
ATOM 793 C CA . GLU A 1 96 ? -18.039 6.403 10.773 1.00 85.06 96 GLU A CA 1
ATOM 794 C C . GLU A 1 96 ? -19.381 6.669 10.093 1.00 85.06 96 GLU A C 1
ATOM 796 O O . GLU A 1 96 ? -19.572 7.709 9.458 1.00 85.06 96 GLU A O 1
ATOM 801 N N . ASP A 1 97 ? -20.294 5.709 10.241 1.00 86.19 97 ASP A N 1
ATOM 802 C CA . ASP A 1 97 ? -21.643 5.742 9.683 1.00 86.19 97 ASP A CA 1
ATOM 803 C C . ASP A 1 97 ? -22.634 5.127 10.684 1.00 86.19 97 ASP A C 1
ATOM 805 O O . ASP A 1 97 ? -23.001 3.957 10.598 1.00 86.19 97 ASP A O 1
ATOM 809 N N . GLY A 1 98 ? -22.983 5.890 11.724 1.00 89.38 98 GLY A N 1
ATOM 810 C CA . GLY A 1 98 ? -23.957 5.488 12.744 1.00 89.38 98 GLY A CA 1
ATOM 811 C C . GLY A 1 98 ? -23.403 4.622 13.882 1.00 89.38 98 GLY A C 1
ATOM 812 O O . GLY A 1 98 ? -24.160 4.235 14.772 1.00 89.38 98 GLY A O 1
ATOM 813 N N . TYR A 1 99 ? -22.096 4.351 13.918 1.00 91.06 99 TYR A N 1
ATOM 814 C CA . TYR A 1 99 ? -21.468 3.564 14.983 1.00 91.06 99 TYR A CA 1
ATOM 815 C C . TYR A 1 99 ? -21.631 4.225 16.354 1.00 91.06 99 TYR A C 1
ATOM 817 O O . TYR A 1 99 ? -22.033 3.565 17.313 1.00 91.06 99 TYR A O 1
ATOM 825 N N . PHE A 1 100 ? -21.388 5.539 16.452 1.00 91.94 100 PHE A N 1
ATOM 826 C CA . PHE A 1 100 ? -21.548 6.241 17.728 1.00 91.94 100 PHE A CA 1
ATOM 827 C C . PHE A 1 100 ? -23.010 6.281 18.175 1.00 91.94 100 PHE A C 1
ATOM 829 O O . PHE A 1 100 ? -23.286 6.159 19.365 1.00 91.94 100 PHE A O 1
ATOM 836 N N . ALA A 1 101 ? -23.950 6.403 17.236 1.00 93.69 101 ALA A N 1
ATOM 837 C CA . ALA A 1 101 ? -25.374 6.322 17.549 1.00 93.69 101 ALA A CA 1
ATOM 838 C C . ALA A 1 101 ? -25.743 4.931 18.089 1.00 93.69 101 ALA A C 1
ATOM 840 O O . ALA A 1 101 ? -26.422 4.833 19.108 1.00 93.69 101 ALA A O 1
ATOM 841 N N . ALA A 1 102 ? -25.230 3.864 17.470 1.00 94.12 102 ALA A N 1
ATOM 842 C CA . ALA A 1 102 ? -25.481 2.495 17.899 1.00 94.12 102 ALA A CA 1
ATOM 843 C C . ALA A 1 102 ? -24.954 2.218 19.316 1.00 94.12 102 ALA A C 1
ATOM 845 O O . ALA A 1 102 ? -25.687 1.673 20.135 1.00 94.12 102 ALA A O 1
ATOM 846 N N . ILE A 1 103 ? -23.724 2.622 19.650 1.00 93.56 103 ILE A N 1
ATOM 847 C CA . ILE A 1 103 ? -23.155 2.349 20.986 1.00 93.56 103 ILE A CA 1
ATOM 848 C C . ILE A 1 103 ? -23.748 3.215 22.110 1.00 93.56 103 ILE A C 1
ATOM 850 O O . ILE A 1 103 ? -23.518 2.913 23.278 1.00 93.56 103 ILE A O 1
ATOM 854 N N . ASN A 1 104 ? -24.480 4.285 21.778 1.00 95.12 104 ASN A N 1
ATOM 855 C CA . ASN A 1 104 ? -25.223 5.106 22.744 1.00 95.12 104 ASN A CA 1
ATOM 856 C C . ASN A 1 104 ? -26.713 4.729 22.835 1.00 95.12 104 ASN A C 1
ATOM 858 O O . ASN A 1 104 ? -27.424 5.296 23.664 1.00 95.12 104 ASN A O 1
ATOM 862 N N . ALA A 1 105 ? -27.210 3.831 21.980 1.00 96.75 105 ALA A N 1
ATOM 863 C CA . ALA A 1 105 ? -28.619 3.463 21.976 1.00 96.75 105 ALA A CA 1
ATOM 864 C C . ALA A 1 105 ? -28.991 2.737 23.287 1.00 96.75 105 ALA A C 1
ATOM 866 O O . ALA A 1 105 ? -28.240 1.862 23.717 1.00 96.75 105 ALA A O 1
ATOM 867 N N . PRO A 1 106 ? -30.136 3.054 23.920 1.00 95.94 106 PRO A N 1
ATOM 868 C CA . PRO A 1 106 ? -30.490 2.527 25.242 1.00 95.94 106 PRO A CA 1
ATOM 869 C C . PRO A 1 106 ? -30.656 1.001 25.276 1.00 95.94 106 PRO A C 1
ATOM 871 O O . PRO A 1 106 ? -30.443 0.386 26.315 1.00 95.94 106 PRO A O 1
ATOM 874 N N . GLN A 1 107 ? -31.009 0.387 24.145 1.00 95.56 107 GLN A N 1
ATOM 875 C CA . GLN A 1 107 ? -31.127 -1.063 23.996 1.00 95.56 107 GLN A CA 1
ATOM 876 C C . GLN A 1 107 ? -29.783 -1.780 23.781 1.00 95.56 107 GLN A C 1
ATOM 878 O O . GLN A 1 107 ? -29.746 -3.006 23.762 1.00 95.56 107 GLN A O 1
ATOM 883 N N . ASN A 1 108 ? -28.685 -1.039 23.606 1.00 95.19 108 ASN A N 1
ATOM 884 C CA . ASN A 1 108 ? -27.373 -1.601 23.316 1.00 95.19 108 ASN A CA 1
ATOM 885 C C . ASN A 1 108 ? -26.443 -1.462 24.522 1.00 95.19 108 ASN A C 1
ATOM 887 O O . ASN A 1 108 ? -26.304 -0.394 25.115 1.00 95.19 108 ASN A O 1
ATOM 891 N N . ARG A 1 109 ? -25.715 -2.537 24.837 1.00 91.81 109 ARG A N 1
ATOM 892 C CA . ARG A 1 109 ? -24.654 -2.530 25.849 1.00 91.81 109 ARG A CA 1
ATOM 893 C C . ARG A 1 109 ? -23.292 -2.603 25.167 1.00 91.81 109 ARG A C 1
ATOM 895 O O . ARG A 1 109 ? -22.851 -3.664 24.739 1.00 91.81 109 ARG A O 1
ATOM 902 N N . ALA A 1 110 ? -22.608 -1.465 25.080 1.00 91.94 110 ALA A N 1
ATOM 903 C CA . ALA A 1 110 ? -21.250 -1.401 24.551 1.00 91.94 110 ALA A CA 1
ATOM 904 C C . ALA A 1 110 ? -20.232 -1.834 25.621 1.00 91.94 110 ALA A C 1
ATOM 906 O O . ALA A 1 110 ? -20.018 -1.125 26.611 1.00 91.94 110 ALA A O 1
ATOM 907 N N . ILE A 1 111 ? -19.605 -2.993 25.409 1.00 90.00 111 ILE A N 1
ATOM 908 C CA . ILE A 1 111 ? -18.620 -3.595 26.317 1.00 90.00 111 ILE A CA 1
ATOM 909 C C . ILE A 1 111 ? -17.228 -3.436 25.714 1.00 90.00 111 ILE A C 1
ATOM 911 O O . ILE A 1 111 ? -16.976 -3.857 24.589 1.00 90.00 111 ILE A O 1
ATOM 915 N N . TYR A 1 112 ? -16.313 -2.839 26.475 1.00 88.56 112 TYR A N 1
ATOM 916 C CA . TYR A 1 112 ? -14.902 -2.780 26.110 1.00 88.56 112 TYR A CA 1
ATOM 917 C C . TYR A 1 112 ? -14.135 -3.846 26.881 1.00 88.56 112 TYR A C 1
ATOM 919 O O . TYR A 1 112 ? -13.982 -3.722 28.094 1.00 88.56 112 TYR A O 1
ATOM 927 N N . GLY A 1 113 ? -13.609 -4.833 26.164 1.00 85.50 113 GLY A N 1
ATOM 928 C CA . GLY A 1 113 ? -12.874 -5.952 26.743 1.00 85.50 113 GLY A CA 1
ATOM 929 C C . GLY A 1 113 ? -12.448 -6.945 25.670 1.00 85.50 113 GLY A C 1
ATOM 930 O O . GLY A 1 113 ? -12.565 -6.677 24.465 1.00 85.50 113 GLY A O 1
ATOM 931 N N . ARG A 1 114 ? -11.914 -8.080 26.102 1.00 89.06 114 ARG A N 1
ATOM 932 C CA . ARG A 1 114 ? -11.631 -9.237 25.251 1.00 89.06 114 ARG A CA 1
ATOM 933 C C . ARG A 1 114 ? -12.657 -10.321 25.531 1.00 89.06 114 ARG A C 1
ATOM 935 O O . ARG A 1 114 ? -12.875 -10.660 26.683 1.00 89.06 114 ARG A O 1
ATOM 942 N N . VAL A 1 115 ? -13.197 -10.915 24.473 1.00 92.25 115 VAL A N 1
ATOM 943 C CA . VAL A 1 115 ? -13.913 -12.188 24.592 1.00 92.25 115 VAL A CA 1
ATOM 944 C C . VAL A 1 115 ? -12.885 -13.284 24.883 1.00 92.25 115 VAL A C 1
ATOM 946 O O . VAL A 1 115 ? -11.886 -13.389 24.161 1.00 92.25 115 VAL A O 1
ATOM 949 N N . THR A 1 116 ? -13.093 -14.046 25.954 1.00 94.25 116 THR A N 1
ATOM 950 C CA . THR A 1 116 ? -12.200 -15.128 26.405 1.00 94.25 116 THR A CA 1
ATOM 951 C C . THR A 1 116 ? -12.684 -16.496 25.950 1.00 94.25 116 THR A C 1
ATOM 953 O O . THR A 1 116 ? -11.857 -17.319 25.562 1.00 94.25 116 THR A O 1
ATOM 956 N N . ALA A 1 117 ? -13.999 -16.717 25.934 1.00 94.81 117 ALA A N 1
ATOM 957 C CA . ALA A 1 117 ? -14.604 -17.969 25.507 1.00 94.81 117 ALA A CA 1
ATOM 958 C C . ALA A 1 117 ? -16.001 -17.761 24.907 1.00 94.81 117 ALA A C 1
ATOM 960 O O . ALA A 1 117 ? -16.714 -16.811 25.241 1.00 94.81 117 ALA A O 1
ATOM 961 N N . LEU A 1 118 ? -16.379 -18.687 24.024 1.00 96.31 118 LEU A N 1
ATOM 962 C CA . LEU A 1 118 ? -17.774 -18.950 23.685 1.00 96.31 118 LEU A CA 1
ATOM 963 C C . LEU A 1 118 ? -18.286 -20.017 24.652 1.00 96.31 118 LEU A C 1
ATOM 965 O O . LEU A 1 118 ? -17.598 -21.006 24.899 1.00 96.31 118 LEU A O 1
ATOM 969 N N . THR A 1 119 ? -19.482 -19.808 25.179 1.00 96.19 119 THR A N 1
ATOM 970 C CA . THR A 1 119 ? -20.182 -20.754 26.054 1.00 96.19 119 THR A CA 1
ATOM 971 C C . THR A 1 119 ? -21.436 -21.252 25.349 1.00 96.19 119 THR A C 1
ATOM 973 O O . THR A 1 119 ? -21.826 -20.698 24.322 1.00 96.19 119 THR A O 1
ATOM 976 N N . GLU A 1 120 ? -22.086 -22.272 25.906 1.00 95.88 120 GLU A N 1
ATOM 977 C CA . GLU A 1 120 ? -23.338 -22.808 25.357 1.00 95.88 120 GLU A CA 1
ATOM 978 C C . GLU A 1 120 ? -24.426 -21.730 25.201 1.00 95.88 120 GLU A C 1
ATOM 980 O O . GLU A 1 120 ? -25.163 -21.750 24.221 1.00 95.88 120 GLU A O 1
ATOM 985 N N . ASN A 1 121 ? -24.458 -20.746 26.109 1.00 96.25 121 ASN A N 1
ATOM 986 C CA . ASN A 1 121 ? -25.528 -19.746 26.187 1.00 96.25 121 ASN A CA 1
ATOM 987 C C . ASN A 1 121 ? -25.058 -18.303 25.921 1.00 96.25 121 ASN A C 1
ATOM 989 O O . ASN A 1 121 ? -25.815 -17.364 26.150 1.00 96.25 121 ASN A O 1
ATOM 993 N N . GLY A 1 122 ? -23.809 -18.081 25.490 1.00 96.44 122 GLY A N 1
ATOM 994 C CA . GLY A 1 122 ? -23.291 -16.717 25.338 1.00 96.44 122 GLY A CA 1
ATOM 995 C C . GLY A 1 122 ? -21.772 -16.582 25.254 1.00 96.44 122 GLY A C 1
ATOM 996 O O . GLY A 1 122 ? -21.071 -17.491 24.804 1.00 96.44 122 GLY A O 1
ATOM 997 N N . VAL A 1 123 ? -21.247 -15.440 25.706 1.00 96.31 123 VAL A N 1
ATOM 998 C CA . VAL A 1 123 ? -19.810 -15.104 25.671 1.00 96.31 123 VAL A CA 1
ATOM 999 C C . VAL A 1 123 ? -19.267 -14.720 27.044 1.00 96.31 123 VAL A C 1
ATOM 1001 O O . VAL A 1 123 ? -19.905 -13.985 27.795 1.00 96.31 123 VAL A O 1
ATOM 1004 N N . GLU A 1 124 ? -18.045 -15.157 27.335 1.00 95.94 124 GLU A N 1
ATOM 1005 C CA . GLU A 1 124 ? -17.274 -14.694 28.492 1.00 95.94 124 GLU A CA 1
ATOM 1006 C C . GLU A 1 124 ? -16.337 -13.549 28.106 1.00 95.94 124 GLU A C 1
ATOM 1008 O O . GLU A 1 124 ? -15.733 -13.544 27.025 1.00 95.94 124 GLU A O 1
ATOM 1013 N N . VAL A 1 125 ? -16.207 -12.582 29.010 1.00 94.12 125 VAL A N 1
ATOM 1014 C CA . VAL A 1 125 ? -15.362 -11.396 28.859 1.00 94.12 125 VAL A CA 1
ATOM 1015 C C . VAL A 1 125 ? -14.213 -11.443 29.872 1.00 94.12 125 VAL A C 1
ATOM 1017 O O . VAL A 1 125 ? -14.311 -12.050 30.935 1.00 94.12 125 VAL A O 1
ATOM 1020 N N . ASP A 1 126 ? -13.100 -10.786 29.553 1.00 93.38 126 ASP A N 1
ATOM 1021 C CA . ASP A 1 126 ? -11.880 -10.753 30.370 1.00 93.38 126 ASP A CA 1
ATOM 1022 C C . ASP A 1 126 ? -12.013 -10.067 31.739 1.00 93.38 126 ASP A C 1
ATOM 1024 O O . ASP A 1 126 ? -11.110 -10.190 32.565 1.00 93.38 126 ASP A O 1
ATOM 1028 N N . ASP A 1 127 ? -13.128 -9.388 32.008 1.00 91.12 127 ASP A N 1
ATOM 1029 C CA . ASP A 1 127 ? -13.490 -8.881 33.336 1.00 91.12 127 ASP A CA 1
ATOM 1030 C C . ASP A 1 127 ? -14.260 -9.905 34.194 1.00 91.12 127 ASP A C 1
ATOM 1032 O O . ASP A 1 127 ? -14.672 -9.589 35.310 1.00 91.12 127 ASP A O 1
ATOM 1036 N N . GLY A 1 128 ? -14.442 -11.128 33.686 1.00 91.88 128 GLY A N 1
ATOM 1037 C CA . GLY A 1 128 ? -15.195 -12.203 34.328 1.00 91.88 128 GLY A CA 1
ATOM 1038 C C . GLY A 1 128 ? -16.708 -12.107 34.127 1.00 91.88 128 GLY A C 1
ATOM 1039 O O . GLY A 1 128 ? -17.435 -12.956 34.639 1.00 91.88 128 GLY A O 1
ATOM 1040 N N . SER A 1 129 ? -17.205 -11.096 33.403 1.00 93.38 129 SER A N 1
ATOM 1041 C CA . SER A 1 129 ? -18.626 -11.009 33.076 1.00 93.38 129 SER A CA 1
ATOM 1042 C C . SER A 1 129 ? -19.017 -11.993 31.972 1.00 93.38 129 SER A C 1
ATOM 1044 O O . SER A 1 129 ? -18.239 -12.302 31.067 1.00 93.38 129 SER A O 1
ATOM 1046 N N . HIS A 1 130 ? -20.260 -12.463 32.046 1.00 95.94 130 HIS A N 1
ATOM 1047 C CA . HIS A 1 130 ? -20.895 -13.278 31.018 1.00 95.94 130 HIS A CA 1
ATOM 1048 C C . HIS A 1 130 ? -22.020 -12.477 30.354 1.00 95.94 130 HIS A C 1
ATOM 1050 O O . HIS A 1 130 ? -22.684 -11.652 30.997 1.00 95.94 130 HIS A O 1
ATOM 1056 N N . VAL A 1 131 ? -22.167 -12.648 29.044 1.00 95.12 131 VAL A N 1
ATOM 1057 C CA . VAL A 1 131 ? -23.227 -12.032 28.247 1.00 95.12 131 VAL A CA 1
ATOM 1058 C C . VAL A 1 131 ? -23.990 -13.139 27.543 1.00 95.12 131 VAL A C 1
ATOM 1060 O O . VAL A 1 131 ? -23.467 -13.739 26.600 1.00 95.12 131 VAL A O 1
ATOM 1063 N N . ASP A 1 132 ? -25.226 -13.362 27.983 1.00 96.75 132 ASP A N 1
ATOM 1064 C CA . ASP A 1 132 ? -26.160 -14.263 27.318 1.00 96.75 132 ASP A CA 1
ATOM 1065 C C . ASP A 1 132 ? -26.418 -13.791 25.883 1.00 96.75 132 ASP A C 1
ATOM 1067 O O . ASP A 1 132 ? -26.621 -12.597 25.629 1.00 96.75 132 ASP A O 1
ATOM 1071 N N . ALA A 1 133 ? -26.385 -14.724 24.934 1.00 96.06 133 ALA A N 1
ATOM 1072 C CA . ALA A 1 133 ? -26.612 -14.422 23.530 1.00 96.06 133 ALA A CA 1
ATOM 1073 C C . ALA A 1 133 ? -27.205 -15.618 22.784 1.00 96.06 133 ALA A C 1
ATOM 1075 O O . ALA A 1 133 ? -26.607 -16.689 22.748 1.00 96.06 133 ALA A O 1
ATOM 1076 N N . ASP A 1 134 ? -28.317 -15.389 22.084 1.00 97.12 134 ASP A N 1
ATOM 1077 C CA . ASP A 1 134 ? -28.886 -16.365 21.145 1.00 97.12 134 ASP A CA 1
ATOM 1078 C C . ASP A 1 134 ? -28.069 -16.452 19.844 1.00 97.12 134 ASP A C 1
ATOM 1080 O O . ASP A 1 134 ? -28.047 -17.474 19.160 1.00 97.12 134 ASP A O 1
ATOM 1084 N N . VAL A 1 135 ? -27.410 -15.347 19.470 1.00 96.56 135 VAL A N 1
ATOM 1085 C CA . VAL A 1 135 ? -26.642 -15.216 18.228 1.00 96.56 135 VAL A CA 1
ATOM 1086 C C . VAL A 1 135 ? -25.342 -14.468 18.492 1.00 96.56 135 VAL A C 1
ATOM 1088 O O . VAL A 1 135 ? -25.340 -13.358 19.023 1.00 96.56 135 VAL A O 1
ATOM 1091 N N . VAL A 1 136 ? -24.230 -15.041 18.027 1.00 95.12 136 VAL A N 1
ATOM 1092 C CA . VAL A 1 136 ? -22.907 -14.409 18.064 1.00 95.12 136 VAL A CA 1
ATOM 1093 C C . VAL A 1 136 ? -22.435 -14.107 16.643 1.00 95.12 136 VAL A C 1
ATOM 1095 O O . VAL A 1 136 ? -22.326 -15.000 15.805 1.00 95.12 136 VAL A O 1
ATOM 1098 N N . VAL A 1 137 ? -22.113 -12.838 16.373 1.00 94.88 137 VAL A N 1
ATOM 1099 C CA . VAL A 1 137 ? -21.585 -12.381 15.077 1.00 94.88 137 VAL A CA 1
ATOM 1100 C C . VAL A 1 137 ? -20.084 -12.109 15.184 1.00 94.88 137 VAL A C 1
ATOM 1102 O O . VAL A 1 137 ? -19.650 -11.221 15.918 1.00 94.88 137 VAL A O 1
ATOM 1105 N N . LEU A 1 138 ? -19.276 -12.850 14.420 1.00 92.06 138 LEU A N 1
ATOM 1106 C CA . LEU A 1 138 ? -17.816 -12.731 14.432 1.00 92.06 138 LEU A CA 1
ATOM 1107 C C . LEU A 1 138 ? -17.322 -11.667 13.440 1.00 92.06 138 LEU A C 1
ATOM 1109 O O . LEU A 1 138 ? -17.147 -11.927 12.253 1.00 92.06 138 LEU A O 1
ATOM 1113 N N . SER A 1 139 ? -17.025 -10.472 13.951 1.00 89.19 139 SER A N 1
ATOM 1114 C CA . SER A 1 139 ? -16.414 -9.366 13.192 1.00 89.19 139 SER A CA 1
ATOM 1115 C C . SER A 1 139 ? -14.893 -9.280 13.421 1.00 89.19 139 SER A C 1
ATOM 1117 O O . SER A 1 139 ? -14.355 -8.222 13.746 1.00 89.19 139 SER A O 1
ATOM 1119 N N . THR A 1 140 ? -14.183 -10.409 13.305 1.00 85.75 140 THR A N 1
ATOM 1120 C CA . THR A 1 140 ? -12.788 -10.588 13.774 1.00 85.75 140 THR A CA 1
ATOM 1121 C C . THR A 1 140 ? -11.692 -10.235 12.758 1.00 85.75 140 THR A C 1
ATOM 1123 O O . THR A 1 140 ? -10.508 -10.430 13.038 1.00 85.75 140 THR A O 1
ATOM 1126 N N . GLY A 1 141 ? -12.049 -9.682 11.596 1.00 85.12 141 GLY A N 1
ATOM 1127 C CA . GLY A 1 141 ? -11.098 -9.296 10.547 1.00 85.12 141 GLY A CA 1
ATOM 1128 C C . GLY A 1 141 ? -10.646 -10.464 9.662 1.00 85.12 141 GLY A C 1
ATOM 1129 O O . GLY A 1 141 ? -11.364 -11.447 9.519 1.00 85.12 141 GLY A O 1
ATOM 1130 N N . TYR A 1 142 ? -9.467 -10.329 9.044 1.00 83.25 142 TYR A N 1
ATOM 1131 C CA . TYR A 1 142 ? -8.948 -11.247 8.019 1.00 83.25 142 TYR A CA 1
ATOM 1132 C C . TYR A 1 142 ? -7.474 -11.594 8.258 1.00 83.25 142 TYR A C 1
ATOM 1134 O O . TYR A 1 142 ? -6.743 -10.820 8.884 1.00 83.25 142 TYR A O 1
ATOM 1142 N N . ASP A 1 143 ? -7.031 -12.727 7.708 1.00 80.88 143 ASP A N 1
ATOM 1143 C CA . ASP A 1 143 ? -5.611 -13.056 7.590 1.00 80.88 143 ASP A CA 1
ATOM 1144 C C . ASP A 1 143 ? -5.053 -12.512 6.267 1.00 80.88 143 ASP A C 1
ATOM 1146 O O . ASP A 1 143 ? -5.529 -12.870 5.193 1.00 80.88 143 ASP A O 1
ATOM 1150 N N . ALA A 1 144 ? -4.079 -11.603 6.345 1.00 77.69 144 ALA A N 1
ATOM 1151 C CA . ALA A 1 144 ? -3.453 -11.004 5.166 1.00 77.69 144 ALA A CA 1
ATOM 1152 C C . ALA A 1 144 ? -2.217 -11.777 4.675 1.00 77.69 144 ALA A C 1
ATOM 1154 O O . ALA A 1 144 ? -1.695 -11.458 3.605 1.00 77.69 144 ALA A O 1
ATOM 1155 N N . ASP A 1 145 ? -1.740 -12.746 5.456 1.00 78.75 145 ASP A N 1
ATOM 1156 C CA . ASP A 1 145 ? -0.547 -13.537 5.164 1.00 78.75 145 ASP A CA 1
ATOM 1157 C C . ASP A 1 145 ? -0.886 -14.810 4.391 1.00 78.75 145 ASP A C 1
ATOM 1159 O O . ASP A 1 145 ? -0.157 -15.203 3.482 1.00 78.75 145 ASP A O 1
ATOM 1163 N N . HIS A 1 146 ? -2.013 -15.431 4.732 1.00 75.50 146 HIS A N 1
ATOM 1164 C CA . HIS A 1 146 ? -2.384 -16.745 4.227 1.00 75.50 146 HIS A CA 1
ATOM 1165 C C . HIS A 1 146 ? -2.618 -16.766 2.703 1.00 75.50 146 HIS A C 1
ATOM 1167 O O . HIS A 1 146 ? -3.392 -15.975 2.159 1.00 75.50 146 HIS A O 1
ATOM 1173 N N . ILE A 1 147 ? -1.968 -17.715 2.021 1.00 70.62 147 ILE A N 1
ATOM 1174 C CA . ILE A 1 147 ? -2.249 -18.093 0.633 1.00 70.62 147 ILE A CA 1
ATOM 1175 C C . ILE A 1 147 ? -2.648 -19.567 0.634 1.00 70.62 147 ILE A C 1
ATOM 1177 O O . ILE A 1 147 ? -1.824 -20.432 0.918 1.00 70.62 147 ILE A O 1
ATOM 1181 N N . ASP A 1 148 ? -3.890 -19.851 0.253 1.00 68.56 148 ASP A N 1
ATOM 1182 C CA . ASP A 1 148 ? -4.386 -21.219 0.079 1.00 68.56 148 ASP A CA 1
ATOM 1183 C C . ASP A 1 148 ? -4.152 -21.706 -1.362 1.00 68.56 148 ASP A C 1
ATOM 1185 O O . ASP A 1 148 ? -5.072 -21.990 -2.127 1.00 68.56 148 ASP A O 1
ATOM 1189 N N . MET A 1 149 ? -2.893 -21.660 -1.804 1.00 68.31 149 MET A N 1
ATOM 1190 C CA . MET A 1 149 ? -2.502 -22.076 -3.150 1.00 68.31 149 MET A CA 1
ATOM 1191 C C . MET A 1 149 ? -1.087 -22.637 -3.141 1.00 68.31 149 MET A C 1
ATOM 1193 O O . MET A 1 149 ? -0.131 -21.964 -2.751 1.00 68.31 149 MET A O 1
ATOM 1197 N N . GLN A 1 150 ? -0.945 -23.865 -3.635 1.00 70.06 150 GLN A N 1
ATOM 1198 C CA . GLN A 1 150 ? 0.357 -24.454 -3.910 1.00 70.06 150 GLN A CA 1
ATOM 1199 C C . GLN A 1 150 ? 0.800 -24.035 -5.310 1.00 70.06 150 GLN A C 1
ATOM 1201 O O . GLN A 1 150 ? 0.199 -24.426 -6.309 1.00 70.06 150 GLN A O 1
ATOM 1206 N N . VAL A 1 151 ? 1.852 -23.224 -5.381 1.00 72.50 151 VAL A N 1
ATOM 1207 C CA . VAL A 1 151 ? 2.489 -22.838 -6.642 1.00 72.50 151 VAL A CA 1
ATOM 1208 C C . VAL A 1 151 ? 3.846 -23.527 -6.704 1.00 72.5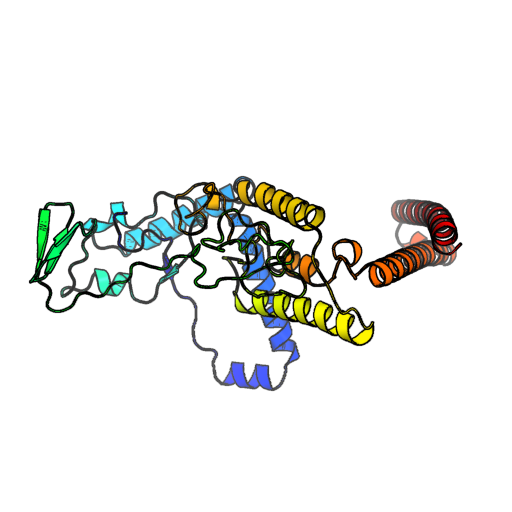0 151 VAL A C 1
ATOM 1210 O O . VAL A 1 151 ? 4.585 -23.533 -5.724 1.00 72.50 151 VAL A O 1
ATOM 1213 N N . SER A 1 152 ? 4.174 -24.132 -7.843 1.00 73.56 152 SER A N 1
ATOM 1214 C CA . SER A 1 152 ? 5.474 -24.774 -8.068 1.00 73.56 152 SER A CA 1
ATOM 1215 C C . SER A 1 152 ? 6.240 -24.019 -9.149 1.00 73.56 152 SER A C 1
ATOM 1217 O O . SER A 1 152 ? 5.659 -23.609 -10.153 1.00 73.56 152 SER A O 1
ATOM 1219 N N . GLY A 1 153 ? 7.527 -23.783 -8.898 1.00 74.25 153 GLY A N 1
ATOM 1220 C CA . GLY A 1 153 ? 8.417 -23.019 -9.771 1.00 74.25 153 GLY A CA 1
ATOM 1221 C C . GLY A 1 153 ? 9.325 -23.894 -10.638 1.00 74.25 153 GLY A C 1
ATOM 1222 O O . GLY A 1 153 ? 9.115 -25.094 -10.772 1.00 74.25 153 GLY A O 1
ATOM 1223 N N . SER A 1 154 ? 10.363 -23.285 -11.218 1.00 68.44 154 SER A N 1
ATOM 1224 C CA . SER A 1 154 ? 11.331 -23.955 -12.109 1.00 68.44 154 SER A CA 1
ATOM 1225 C C . SER A 1 154 ? 12.378 -24.819 -11.393 1.00 68.44 154 SER A C 1
ATOM 1227 O O . SER A 1 154 ? 13.188 -25.468 -12.048 1.00 68.44 154 SER A O 1
ATOM 1229 N N . THR A 1 155 ? 12.409 -24.794 -10.064 1.00 60.09 155 THR A N 1
ATOM 1230 C CA . THR A 1 155 ? 13.238 -25.663 -9.222 1.00 60.09 155 THR A CA 1
ATOM 1231 C C . THR A 1 155 ? 12.329 -26.598 -8.423 1.00 60.09 155 THR A C 1
ATOM 1233 O O . THR A 1 155 ? 11.299 -26.134 -7.939 1.00 60.09 155 THR A O 1
ATOM 1236 N N . ASP A 1 156 ? 12.742 -27.857 -8.200 1.00 52.22 156 ASP A N 1
ATOM 1237 C CA . ASP A 1 156 ? 12.050 -28.900 -7.394 1.00 52.22 156 ASP A CA 1
ATOM 1238 C C . ASP A 1 156 ? 11.724 -28.492 -5.942 1.00 52.22 156 ASP A C 1
ATOM 1240 O O . ASP A 1 156 ? 11.135 -29.244 -5.168 1.00 52.22 156 ASP A O 1
ATOM 1244 N N . SER A 1 157 ? 12.053 -27.264 -5.549 1.00 48.94 157 SER A N 1
ATOM 1245 C CA . SER A 1 157 ? 11.390 -26.611 -4.437 1.00 48.94 157 SER A CA 1
ATOM 1246 C C . SER A 1 157 ? 9.928 -26.328 -4.812 1.00 48.94 157 SER A C 1
ATOM 1248 O O . SER A 1 157 ? 9.582 -25.220 -5.234 1.00 48.94 157 SER A O 1
ATOM 1250 N N . THR A 1 158 ? 9.037 -27.290 -4.578 1.00 49.25 158 THR A N 1
ATOM 1251 C CA . THR A 1 158 ? 7.694 -26.975 -4.082 1.00 49.25 158 THR A CA 1
ATOM 1252 C C . THR A 1 158 ? 7.872 -26.060 -2.875 1.00 49.25 158 THR A C 1
ATOM 1254 O O . THR A 1 158 ? 8.045 -26.512 -1.743 1.00 49.25 158 THR A O 1
ATOM 1257 N N . LYS A 1 159 ? 7.914 -24.744 -3.096 1.00 54.25 159 LYS A N 1
ATOM 1258 C CA . LYS A 1 159 ? 7.712 -23.804 -2.007 1.00 54.25 159 LYS A CA 1
ATOM 1259 C C . LYS A 1 159 ? 6.237 -23.946 -1.692 1.00 54.25 159 LYS A C 1
ATOM 1261 O O . LYS A 1 159 ? 5.400 -23.471 -2.445 1.00 54.25 159 LYS A O 1
ATOM 1266 N N . ASN A 1 160 ? 5.899 -24.632 -0.605 1.00 52.00 160 ASN A N 1
ATOM 1267 C CA . ASN A 1 160 ? 4.607 -24.384 0.011 1.00 52.00 160 ASN A CA 1
ATOM 1268 C C . ASN A 1 160 ? 4.595 -22.886 0.327 1.00 52.00 160 ASN A C 1
ATOM 1270 O O . ASN A 1 160 ? 5.325 -22.433 1.210 1.00 52.00 160 ASN A O 1
ATOM 1274 N N . TYR A 1 161 ? 3.841 -22.109 -0.452 1.00 60.91 161 TYR A N 1
ATOM 1275 C CA . TYR A 1 161 ? 3.638 -20.676 -0.251 1.00 60.91 161 TYR A CA 1
ATOM 1276 C C . TYR A 1 161 ? 2.737 -20.499 0.986 1.00 60.91 161 TYR A C 1
ATOM 1278 O O . TYR A 1 161 ? 1.649 -19.957 0.893 1.00 60.91 161 TYR A O 1
ATOM 1286 N N . GLY A 1 162 ? 3.166 -20.997 2.154 1.00 54.00 162 GLY A N 1
ATOM 1287 C CA . GLY A 1 162 ? 2.371 -21.052 3.388 1.00 54.00 162 GLY A CA 1
ATOM 1288 C C . GLY A 1 162 ? 2.059 -19.685 4.006 1.00 54.00 162 GLY A C 1
ATOM 1289 O O . GLY A 1 162 ? 1.289 -19.612 4.958 1.00 54.00 162 GLY A O 1
ATOM 1290 N N . GLY A 1 163 ? 2.641 -18.613 3.459 1.00 67.00 163 GLY A N 1
ATOM 1291 C CA . GLY A 1 163 ? 2.379 -17.226 3.828 1.00 67.00 163 GLY A CA 1
ATOM 1292 C C . GLY A 1 163 ? 3.163 -16.237 2.959 1.00 67.00 163 GLY A C 1
ATOM 1293 O O . GLY A 1 163 ? 4.215 -16.578 2.410 1.00 67.00 163 GLY A O 1
ATOM 1294 N N . LYS A 1 164 ? 2.654 -15.013 2.825 1.00 73.69 164 LYS A N 1
ATOM 1295 C CA . LYS A 1 164 ? 3.242 -13.884 2.089 1.00 73.69 164 LYS A CA 1
ATOM 1296 C C . LYS A 1 164 ? 4.411 -13.203 2.808 1.00 73.69 164 LYS A C 1
ATOM 1298 O O . LYS A 1 164 ? 5.236 -12.608 2.122 1.00 73.69 164 LYS A O 1
ATOM 1303 N N . GLY A 1 165 ? 4.515 -13.272 4.133 1.00 74.94 165 GLY A N 1
ATOM 1304 C CA . GLY A 1 165 ? 5.295 -12.350 4.972 1.00 74.94 165 GLY A CA 1
ATOM 1305 C C . GLY A 1 165 ? 6.716 -12.038 4.491 1.00 74.94 165 GLY A C 1
ATOM 1306 O O . GLY A 1 165 ? 7.056 -10.884 4.219 1.00 74.94 165 GLY A O 1
ATOM 1307 N N . ASP A 1 166 ? 7.539 -13.069 4.312 1.00 81.50 166 ASP A N 1
ATOM 1308 C CA . ASP A 1 166 ? 8.943 -12.912 3.895 1.00 81.50 166 ASP A CA 1
ATOM 1309 C C . ASP A 1 166 ? 9.163 -13.134 2.397 1.00 81.50 166 ASP A C 1
ATOM 1311 O O . ASP A 1 166 ? 10.295 -13.182 1.917 1.00 81.50 166 ASP A O 1
ATOM 1315 N N . GLN A 1 167 ? 8.086 -13.256 1.621 1.00 84.94 167 GLN A N 1
ATOM 1316 C CA . GLN A 1 167 ? 8.222 -13.438 0.186 1.00 84.94 167 GLN A CA 1
ATOM 1317 C C . GLN A 1 167 ? 8.687 -12.145 -0.477 1.00 84.94 167 GLN A C 1
ATOM 1319 O O . GLN A 1 167 ? 8.157 -11.055 -0.227 1.00 84.94 167 GLN A O 1
ATOM 1324 N N . VAL A 1 168 ? 9.660 -12.299 -1.369 1.00 89.69 168 VAL A N 1
ATOM 1325 C CA . VAL A 1 168 ? 10.213 -11.227 -2.190 1.00 89.69 168 VAL A CA 1
ATOM 1326 C C . VAL A 1 168 ? 9.420 -11.157 -3.485 1.00 89.69 168 VAL A C 1
ATOM 1328 O O . VAL A 1 168 ? 9.427 -12.092 -4.284 1.00 89.69 168 VAL A O 1
ATOM 1331 N N . TRP A 1 169 ? 8.743 -10.033 -3.686 1.00 91.38 169 TRP A N 1
ATOM 1332 C CA . TRP A 1 169 ? 7.918 -9.782 -4.860 1.00 91.38 169 TRP A CA 1
ATOM 1333 C C . TRP A 1 169 ? 8.449 -8.593 -5.639 1.00 91.38 169 TRP A C 1
ATOM 1335 O O . TRP A 1 169 ? 8.818 -7.570 -5.062 1.00 91.38 169 TRP A O 1
ATOM 1345 N N . TYR A 1 170 ? 8.396 -8.688 -6.962 1.00 95.44 170 TYR A N 1
ATOM 1346 C CA . TYR A 1 170 ? 8.715 -7.576 -7.845 1.00 95.44 170 TYR A CA 1
ATOM 1347 C C . TYR A 1 170 ? 7.424 -6.871 -8.272 1.00 95.44 170 TYR A C 1
ATOM 1349 O O . TYR A 1 170 ? 6.531 -7.494 -8.855 1.00 95.44 170 TYR A O 1
ATOM 1357 N N . HIS A 1 171 ? 7.296 -5.583 -7.923 1.00 94.56 171 HIS A N 1
ATOM 1358 C CA . HIS A 1 171 ? 6.107 -4.738 -8.172 1.00 94.56 171 HIS A CA 1
ATOM 1359 C C . HIS A 1 171 ? 4.774 -5.300 -7.637 1.00 94.56 171 HIS A C 1
ATOM 1361 O O . HIS A 1 171 ? 3.697 -4.878 -8.058 1.00 94.56 171 HIS A O 1
ATOM 1367 N N . GLY A 1 172 ? 4.828 -6.273 -6.723 1.00 92.94 172 GLY A N 1
ATOM 1368 C CA . GLY A 1 172 ? 3.649 -7.008 -6.257 1.00 92.94 172 GLY A CA 1
ATOM 1369 C C . GLY A 1 172 ? 2.943 -7.822 -7.336 1.00 92.94 172 GLY A C 1
ATOM 1370 O O . GLY A 1 172 ? 1.768 -8.142 -7.170 1.00 92.94 172 GLY A O 1
ATOM 1371 N N . VAL A 1 173 ? 3.648 -8.118 -8.433 1.00 94.88 173 VAL A N 1
ATOM 1372 C CA . VAL A 1 173 ? 3.108 -8.802 -9.613 1.00 94.88 173 VAL A CA 1
ATOM 1373 C C . VAL A 1 173 ? 3.827 -10.116 -9.892 1.00 94.88 173 VAL A C 1
ATOM 1375 O O . VAL A 1 173 ? 3.167 -11.116 -10.165 1.00 94.88 173 VAL A O 1
ATOM 1378 N N . ALA A 1 174 ? 5.161 -10.122 -9.836 1.00 93.50 174 ALA A N 1
ATOM 1379 C CA . ALA A 1 174 ? 5.978 -11.268 -10.231 1.00 93.50 174 ALA A CA 1
ATOM 1380 C C . ALA A 1 174 ? 6.763 -11.847 -9.047 1.00 93.50 174 ALA A C 1
ATOM 1382 O O . ALA A 1 174 ? 7.261 -11.106 -8.192 1.00 93.50 174 ALA A O 1
ATOM 1383 N N . LEU A 1 175 ? 6.902 -13.173 -9.047 1.00 89.94 175 LEU A N 1
ATOM 1384 C CA . LEU A 1 175 ? 7.686 -13.939 -8.081 1.00 89.94 175 LEU A CA 1
ATOM 1385 C C . LEU A 1 175 ? 8.930 -14.520 -8.767 1.00 89.94 175 LEU A C 1
ATOM 1387 O O . LEU A 1 175 ? 8.790 -15.193 -9.791 1.00 89.94 175 LEU A O 1
ATOM 1391 N N . PRO A 1 176 ? 10.144 -14.294 -8.235 1.00 90.44 176 PRO A N 1
ATOM 1392 C CA . PRO A 1 176 ? 11.338 -14.922 -8.786 1.00 90.44 176 PRO A CA 1
ATOM 1393 C C . PRO A 1 176 ? 11.291 -16.445 -8.574 1.00 90.44 176 PRO A C 1
ATOM 1395 O O . PRO A 1 176 ? 10.799 -16.926 -7.549 1.00 90.44 176 PRO A O 1
ATOM 1398 N N . GLY A 1 177 ? 11.791 -17.209 -9.550 1.00 88.56 177 GLY A N 1
ATOM 1399 C CA . GLY A 1 177 ? 11.752 -18.676 -9.542 1.00 88.56 177 GLY A CA 1
ATOM 1400 C C . GLY A 1 177 ? 10.441 -19.303 -10.033 1.00 88.56 177 GLY A C 1
ATOM 1401 O O . GLY A 1 177 ? 10.365 -20.529 -10.104 1.00 88.56 177 GLY A O 1
ATOM 1402 N N . ILE A 1 178 ? 9.427 -18.505 -10.397 1.00 88.69 178 ILE A N 1
ATOM 1403 C CA . ILE A 1 178 ? 8.188 -18.998 -11.021 1.00 88.69 178 ILE A CA 1
ATOM 1404 C C . ILE A 1 178 ? 8.025 -18.357 -12.408 1.00 88.69 178 ILE A C 1
ATOM 1406 O O . ILE A 1 178 ? 7.501 -17.244 -12.522 1.00 88.69 178 ILE A O 1
ATOM 1410 N N . PRO A 1 179 ? 8.490 -19.018 -13.482 1.00 91.69 179 PRO A N 1
ATOM 1411 C CA . PRO A 1 179 ? 8.358 -18.481 -14.831 1.00 91.69 179 PRO A CA 1
ATOM 1412 C C . PRO A 1 179 ? 6.887 -18.339 -15.235 1.00 91.69 179 PRO A C 1
ATOM 1414 O O . PRO A 1 179 ? 6.056 -19.174 -14.886 1.00 91.69 179 PRO A O 1
ATOM 1417 N N . ASN A 1 180 ? 6.571 -17.295 -16.006 1.00 94.19 180 ASN A N 1
ATOM 1418 C CA . ASN A 1 180 ? 5.238 -17.011 -16.557 1.00 94.19 180 ASN A CA 1
ATOM 1419 C C . ASN A 1 180 ? 4.112 -16.829 -15.518 1.00 94.19 180 ASN A C 1
ATOM 1421 O O . ASN A 1 180 ? 2.943 -16.746 -15.897 1.00 94.19 180 ASN A O 1
ATOM 1425 N N . TYR A 1 181 ? 4.439 -16.732 -14.228 1.00 91.69 181 TYR A N 1
ATOM 1426 C CA . TYR A 1 181 ? 3.470 -16.448 -13.178 1.00 91.69 181 TYR A CA 1
ATOM 1427 C C . TYR A 1 181 ? 3.403 -14.950 -12.890 1.00 91.69 181 TYR A C 1
ATOM 1429 O O . TYR A 1 181 ? 4.388 -14.318 -12.495 1.00 91.69 181 TYR A O 1
ATOM 1437 N N . PHE A 1 182 ? 2.202 -14.400 -13.037 1.00 93.62 182 PHE A N 1
ATOM 1438 C CA . PHE A 1 182 ? 1.878 -13.027 -12.685 1.00 93.62 182 PHE A CA 1
ATOM 1439 C C . PHE A 1 182 ? 0.577 -13.010 -11.898 1.00 93.62 182 PHE A C 1
ATOM 1441 O O . PHE A 1 182 ? -0.365 -13.724 -12.237 1.00 93.62 182 PHE A O 1
ATOM 1448 N N . THR A 1 183 ? 0.497 -12.167 -10.878 1.00 91.12 183 THR A N 1
ATOM 1449 C CA . THR A 1 183 ? -0.741 -11.985 -10.122 1.00 91.12 183 THR A CA 1
ATOM 1450 C C . THR A 1 183 ? -0.991 -10.520 -9.801 1.00 91.12 183 THR A C 1
ATOM 1452 O O . THR A 1 183 ? -0.140 -9.652 -9.996 1.00 91.12 183 THR A O 1
ATOM 1455 N N . LEU A 1 184 ? -2.199 -10.256 -9.329 1.00 93.00 184 LEU A N 1
ATOM 1456 C CA . LEU A 1 184 ? -2.588 -8.998 -8.717 1.00 93.00 184 LEU A CA 1
ATOM 1457 C C . LEU A 1 184 ? -2.614 -9.216 -7.200 1.00 93.00 184 LEU A C 1
ATOM 1459 O O . LEU A 1 184 ? -2.774 -10.341 -6.730 1.00 93.00 184 LEU A O 1
ATOM 1463 N N . CYS A 1 185 ? -2.480 -8.152 -6.415 1.00 89.56 185 CYS A N 1
ATOM 1464 C CA . CYS A 1 185 ? -2.486 -8.258 -4.950 1.00 89.56 185 CYS A CA 1
ATOM 1465 C C . CYS A 1 185 ? -1.349 -9.130 -4.362 1.00 89.56 185 CYS A C 1
ATOM 1467 O O . CYS A 1 185 ? -1.538 -9.784 -3.325 1.00 89.56 185 CYS A O 1
ATOM 1469 N N . GLY A 1 186 ? -0.173 -9.160 -5.002 1.00 89.94 186 GLY A N 1
ATOM 1470 C CA . GLY A 1 186 ? 1.056 -9.691 -4.397 1.00 89.94 186 GLY A CA 1
ATOM 1471 C C . GLY A 1 186 ? 1.548 -8.825 -3.229 1.00 89.94 186 GLY A C 1
ATOM 1472 O O . GLY A 1 186 ? 0.819 -7.972 -2.729 1.00 89.94 186 GLY A O 1
ATOM 1473 N N . ASN A 1 187 ? 2.786 -9.005 -2.772 1.00 90.88 187 ASN A N 1
ATOM 1474 C CA . ASN A 1 187 ? 3.335 -8.131 -1.726 1.00 90.88 187 ASN A CA 1
ATOM 1475 C C . ASN A 1 187 ? 3.610 -6.716 -2.244 1.00 90.88 187 ASN A C 1
ATOM 1477 O O . ASN A 1 187 ? 3.801 -6.501 -3.436 1.00 90.88 187 ASN A O 1
ATOM 1481 N N . ASN A 1 188 ? 3.701 -5.748 -1.338 1.00 91.62 188 ASN A N 1
ATOM 1482 C CA . ASN A 1 188 ? 4.154 -4.387 -1.620 1.00 91.62 188 ASN A CA 1
ATOM 1483 C C . ASN A 1 188 ? 3.306 -3.631 -2.661 1.00 91.62 188 ASN A C 1
ATOM 1485 O O . ASN A 1 188 ? 3.829 -2.780 -3.385 1.00 91.62 188 ASN A O 1
ATOM 1489 N N . PHE A 1 189 ? 2.008 -3.939 -2.756 1.00 91.31 189 PHE A N 1
ATOM 1490 C CA . PHE A 1 189 ? 1.102 -3.310 -3.723 1.00 91.31 189 PHE A CA 1
ATOM 1491 C C . PHE A 1 189 ? 0.137 -2.307 -3.083 1.00 91.31 189 PHE A C 1
ATOM 1493 O O . PHE A 1 189 ? -0.242 -1.332 -3.723 1.00 91.31 189 PHE A O 1
ATOM 1500 N N . LEU A 1 190 ? -0.299 -2.536 -1.843 1.00 90.94 190 LEU A N 1
ATOM 1501 C CA . LEU A 1 190 ? -1.457 -1.842 -1.293 1.00 90.94 190 LEU A CA 1
ATOM 1502 C C . LEU A 1 190 ? -1.131 -0.389 -0.934 1.00 90.94 190 LEU A C 1
ATOM 1504 O O . LEU A 1 190 ? -0.146 -0.103 -0.258 1.00 90.94 190 LEU A O 1
ATOM 1508 N N . VAL A 1 191 ? -2.026 0.524 -1.295 1.00 89.00 191 VAL A N 1
ATOM 1509 C CA . VAL A 1 191 ? -2.059 1.891 -0.763 1.00 89.00 191 VAL A CA 1
ATOM 1510 C C . VAL A 1 191 ? -3.241 2.021 0.192 1.00 89.00 191 VAL A C 1
ATOM 1512 O O . VAL A 1 191 ? -4.349 1.586 -0.115 1.00 89.00 191 VAL A O 1
ATOM 1515 N N . ASN A 1 192 ? -3.022 2.613 1.364 1.00 85.00 192 ASN A N 1
ATOM 1516 C CA . ASN A 1 192 ? -4.066 2.702 2.393 1.00 85.00 192 ASN A CA 1
ATOM 1517 C C . ASN A 1 192 ? -4.920 3.978 2.272 1.00 85.00 192 ASN A C 1
ATOM 1519 O O . ASN A 1 192 ? -6.040 4.040 2.773 1.00 85.00 192 ASN A O 1
ATOM 1523 N N . HIS A 1 193 ? -4.390 5.010 1.610 1.00 88.06 193 HIS A N 1
ATOM 1524 C CA . HIS A 1 193 ? -5.000 6.340 1.501 1.00 88.06 193 HIS A CA 1
ATOM 1525 C C . HIS A 1 193 ? -5.836 6.544 0.230 1.00 88.06 193 HIS A C 1
ATOM 1527 O O . HIS A 1 193 ? -6.446 7.597 0.076 1.00 88.06 193 HIS A O 1
ATOM 1533 N N . SER A 1 194 ? -5.861 5.570 -0.683 1.00 89.44 194 SER A N 1
ATOM 1534 C CA . SER A 1 194 ? -6.569 5.651 -1.965 1.00 89.44 194 SER A CA 1
ATOM 1535 C C . SER A 1 194 ? -7.346 4.362 -2.256 1.00 89.44 194 SER A C 1
ATOM 1537 O O . SER A 1 194 ? -7.374 3.433 -1.449 1.00 89.44 194 SER A O 1
ATOM 1539 N N . SER A 1 195 ? -8.027 4.312 -3.400 1.00 89.31 195 SER A N 1
ATOM 1540 C CA . SER A 1 195 ? -8.776 3.125 -3.810 1.00 89.31 195 SER A CA 1
ATOM 1541 C C . SER A 1 195 ? -7.830 1.990 -4.202 1.00 89.31 195 SER A C 1
ATOM 1543 O O . SER A 1 195 ? -6.904 2.187 -4.981 1.00 89.31 195 SER A O 1
ATOM 1545 N N . VAL A 1 196 ? -8.100 0.769 -3.740 1.00 91.50 196 VAL A N 1
ATOM 1546 C CA . VAL A 1 196 ? -7.362 -0.410 -4.219 1.00 91.50 196 VAL A CA 1
ATOM 1547 C C . VAL A 1 196 ? -7.595 -0.642 -5.716 1.00 91.50 196 VAL A C 1
ATOM 1549 O O . VAL A 1 196 ? -6.696 -1.091 -6.414 1.00 91.50 196 VAL A O 1
ATOM 1552 N N . THR A 1 197 ? -8.763 -0.259 -6.245 1.00 92.62 197 THR A N 1
ATOM 1553 C CA . THR A 1 197 ? -9.119 -0.460 -7.656 1.00 92.62 197 THR A CA 1
ATOM 1554 C C . THR A 1 197 ? -8.139 0.218 -8.604 1.00 92.62 197 THR A C 1
ATOM 1556 O O . THR A 1 197 ? -7.760 -0.399 -9.592 1.00 92.62 197 THR A O 1
ATOM 1559 N N . ILE A 1 198 ? -7.681 1.442 -8.298 1.00 91.88 198 ILE A N 1
ATOM 1560 C CA . ILE A 1 198 ? -6.707 2.112 -9.172 1.00 91.88 198 ILE 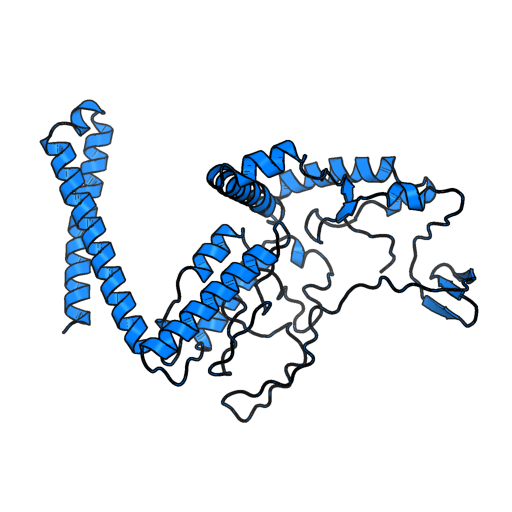A CA 1
ATOM 1561 C C . ILE A 1 198 ? -5.399 1.324 -9.206 1.00 91.88 198 ILE A C 1
ATOM 1563 O O . ILE A 1 198 ? -4.865 1.107 -10.281 1.00 91.88 198 ILE A O 1
ATOM 1567 N N . VAL A 1 199 ? -4.931 0.800 -8.071 1.00 93.62 199 VAL A N 1
ATOM 1568 C CA . VAL A 1 199 ? -3.723 -0.035 -8.025 1.00 93.62 199 VAL A CA 1
ATOM 1569 C C . VAL A 1 199 ? -3.899 -1.321 -8.833 1.00 93.62 199 VAL A C 1
ATOM 1571 O O . VAL A 1 199 ? -2.995 -1.706 -9.570 1.00 93.62 199 VAL A O 1
ATOM 1574 N N . LEU A 1 200 ? -5.066 -1.965 -8.757 1.00 95.50 200 LEU A N 1
ATOM 1575 C CA . LEU A 1 200 ? -5.348 -3.164 -9.552 1.00 95.50 200 LEU A CA 1
ATOM 1576 C C . LEU A 1 200 ? -5.371 -2.871 -11.052 1.00 95.50 200 LEU A C 1
ATOM 1578 O O . LEU A 1 200 ? -4.859 -3.673 -11.825 1.00 95.50 200 LEU A O 1
ATOM 1582 N N . GLU A 1 201 ? -5.897 -1.717 -11.470 1.00 95.12 201 GLU A N 1
ATOM 1583 C CA . GLU A 1 201 ? -5.822 -1.265 -12.864 1.00 95.12 201 GLU A CA 1
ATOM 1584 C C . GLU A 1 201 ? -4.357 -1.081 -13.311 1.00 95.12 201 GLU A C 1
ATOM 1586 O O . GLU A 1 201 ? -4.005 -1.478 -14.424 1.00 95.12 201 GLU A O 1
ATOM 1591 N N . LEU A 1 202 ? -3.481 -0.552 -12.442 1.00 94.88 202 LEU A N 1
ATOM 1592 C CA . LEU A 1 202 ? -2.042 -0.423 -12.725 1.00 94.88 202 LEU A CA 1
ATOM 1593 C 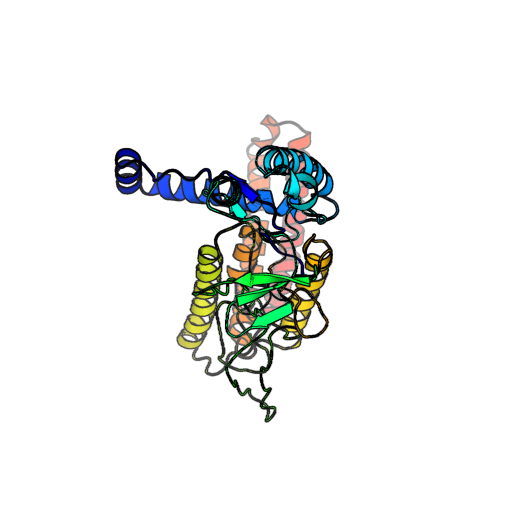C . LEU A 1 202 ? -1.359 -1.780 -12.872 1.00 94.88 202 LEU A C 1
ATOM 1595 O O . LEU A 1 202 ? -0.642 -2.000 -13.850 1.00 94.88 202 LEU A O 1
ATOM 1599 N N . GLN A 1 203 ? -1.603 -2.696 -11.934 1.00 96.12 203 GLN A N 1
ATOM 1600 C CA . GLN A 1 203 ? -1.035 -4.039 -11.983 1.00 96.12 203 GLN A CA 1
ATOM 1601 C C . GLN A 1 203 ? -1.552 -4.811 -13.204 1.00 96.12 203 GLN A C 1
ATOM 1603 O O . GLN A 1 203 ? -0.756 -5.406 -13.927 1.00 96.12 203 GLN A O 1
ATOM 1608 N N . ALA A 1 204 ? -2.849 -4.731 -13.513 1.00 97.25 204 ALA A N 1
ATOM 1609 C CA . ALA A 1 204 ? -3.430 -5.361 -14.697 1.00 97.25 204 ALA A CA 1
ATOM 1610 C C . ALA A 1 204 ? -2.825 -4.804 -15.995 1.00 97.25 204 ALA A C 1
ATOM 1612 O O . ALA A 1 204 ? -2.475 -5.570 -16.897 1.00 97.25 204 ALA A O 1
ATOM 1613 N N . ALA A 1 205 ? -2.632 -3.484 -16.085 1.00 97.06 205 ALA A N 1
ATOM 1614 C CA . ALA A 1 205 ? -1.964 -2.863 -17.225 1.00 97.06 205 ALA A CA 1
ATOM 1615 C C . ALA A 1 205 ? -0.495 -3.303 -17.343 1.00 97.06 205 ALA A C 1
ATOM 1617 O O . ALA A 1 205 ? -0.012 -3.535 -18.453 1.00 97.06 205 ALA A O 1
ATOM 1618 N N . TYR A 1 206 ? 0.217 -3.446 -16.223 1.00 97.50 206 TYR A N 1
ATOM 1619 C CA . TYR A 1 206 ? 1.593 -3.941 -16.199 1.00 97.50 206 TYR A CA 1
ATOM 1620 C C . TYR A 1 206 ? 1.680 -5.398 -16.675 1.00 97.50 206 TYR A C 1
ATOM 1622 O O . TYR A 1 206 ? 2.431 -5.691 -17.603 1.00 97.50 206 TYR A O 1
ATOM 1630 N N . VAL A 1 207 ? 0.844 -6.289 -16.132 1.00 97.94 207 VAL A N 1
ATOM 1631 C CA . VAL A 1 207 ? 0.752 -7.698 -16.556 1.00 97.94 207 VAL A CA 1
ATOM 1632 C C . VAL A 1 207 ? 0.403 -7.808 -18.039 1.00 97.94 207 VAL A C 1
ATOM 1634 O O . VAL A 1 207 ? 1.045 -8.553 -18.778 1.00 97.94 207 VAL A O 1
ATOM 1637 N N . THR A 1 208 ? -0.550 -7.003 -18.513 1.00 97.88 208 THR A N 1
ATOM 1638 C CA . THR A 1 208 ? -0.936 -6.976 -19.931 1.00 97.88 208 THR A CA 1
ATOM 1639 C C . THR A 1 208 ? 0.246 -6.602 -20.826 1.00 97.88 208 THR A C 1
ATOM 1641 O O . THR A 1 208 ? 0.418 -7.207 -21.885 1.00 97.88 208 THR A O 1
ATOM 1644 N N . LYS A 1 209 ? 1.106 -5.657 -20.411 1.00 97.50 209 LYS A N 1
ATOM 1645 C CA . LYS A 1 209 ? 2.331 -5.305 -21.155 1.00 97.50 209 LYS A CA 1
ATOM 1646 C C . LYS A 1 209 ? 3.314 -6.471 -21.227 1.00 97.50 209 LYS A C 1
ATOM 1648 O O . LYS A 1 209 ? 3.885 -6.689 -22.293 1.00 97.50 209 LYS A O 1
ATOM 1653 N N . LEU A 1 210 ? 3.499 -7.214 -20.132 1.00 98.00 210 LEU A N 1
ATOM 1654 C CA . LEU A 1 210 ? 4.370 -8.394 -20.104 1.00 98.00 210 LEU A CA 1
ATOM 1655 C C . LEU A 1 210 ? 3.866 -9.466 -21.077 1.00 98.00 210 LEU A C 1
ATOM 1657 O O . LEU A 1 210 ? 4.600 -9.865 -21.978 1.00 98.00 210 LEU A O 1
ATOM 1661 N N . ILE A 1 211 ? 2.591 -9.848 -20.965 1.00 98.06 211 ILE A N 1
ATOM 1662 C CA . ILE A 1 211 ? 1.971 -10.884 -21.806 1.00 98.06 211 ILE A CA 1
ATOM 1663 C C . ILE A 1 211 ? 1.959 -10.470 -23.283 1.00 98.06 211 ILE A C 1
ATOM 1665 O O . ILE A 1 211 ? 2.300 -11.263 -24.161 1.00 98.06 211 ILE A O 1
ATOM 1669 N N . THR A 1 212 ? 1.617 -9.211 -23.573 1.00 98.12 212 THR A N 1
ATOM 1670 C CA . THR A 1 212 ? 1.627 -8.681 -24.946 1.00 98.12 212 THR A CA 1
ATOM 1671 C C . THR A 1 212 ? 3.030 -8.739 -25.541 1.00 98.12 212 THR A C 1
ATOM 1673 O O . THR A 1 212 ? 3.201 -9.195 -26.668 1.00 98.12 212 THR A O 1
ATOM 1676 N N . ALA A 1 213 ? 4.055 -8.345 -24.782 1.00 97.62 213 ALA A N 1
ATOM 1677 C CA . ALA A 1 213 ? 5.431 -8.409 -25.255 1.00 97.62 213 ALA A CA 1
ATOM 1678 C C . ALA A 1 213 ? 5.909 -9.847 -25.477 1.00 97.62 213 ALA A C 1
ATOM 1680 O O . ALA A 1 213 ? 6.632 -10.086 -26.447 1.00 97.62 213 ALA A O 1
ATOM 1681 N N . MET A 1 214 ? 5.493 -10.789 -24.621 1.00 98.06 214 MET A N 1
ATOM 1682 C CA . MET A 1 214 ? 5.781 -12.209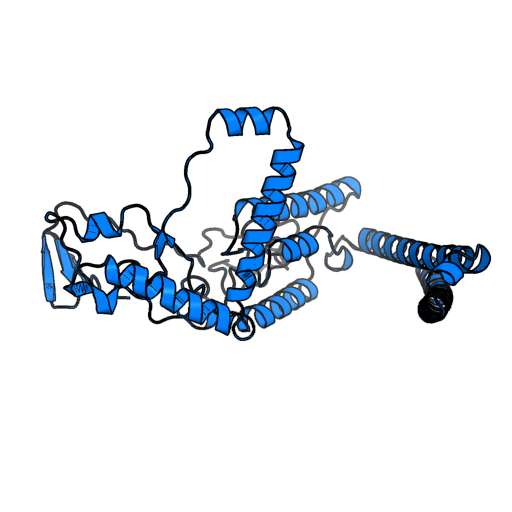 -24.809 1.00 98.06 214 MET A CA 1
ATOM 1683 C C . MET A 1 214 ? 5.206 -12.722 -26.126 1.00 98.06 214 MET A C 1
ATOM 1685 O O . MET A 1 214 ? 5.943 -13.293 -26.928 1.00 98.06 214 MET A O 1
ATOM 1689 N N . ARG A 1 215 ? 3.924 -12.439 -26.388 1.00 98.12 215 ARG A N 1
ATOM 1690 C CA . ARG A 1 215 ? 3.251 -12.793 -27.644 1.00 98.12 215 ARG A CA 1
ATOM 1691 C C . ARG A 1 215 ? 3.945 -12.164 -28.853 1.00 98.12 215 ARG A C 1
ATOM 1693 O O . ARG A 1 215 ? 4.333 -12.872 -29.775 1.00 98.12 215 ARG A O 1
ATOM 1700 N N . ASP A 1 216 ? 4.137 -10.848 -28.836 1.00 98.00 216 ASP A N 1
ATOM 1701 C CA . ASP A 1 216 ? 4.616 -10.084 -29.996 1.00 98.00 216 ASP A CA 1
ATOM 1702 C C . ASP A 1 216 ? 6.092 -10.359 -30.338 1.00 98.00 216 ASP A C 1
ATOM 1704 O O . ASP A 1 216 ? 6.544 -10.056 -31.442 1.00 98.00 216 ASP A O 1
ATOM 1708 N N . ASN A 1 217 ? 6.868 -10.907 -29.397 1.00 97.19 217 ASN A N 1
ATOM 1709 C CA . ASN A 1 217 ? 8.289 -11.214 -29.591 1.00 97.19 217 ASN A CA 1
ATOM 1710 C C . ASN A 1 217 ? 8.602 -12.711 -29.490 1.00 97.19 217 ASN A C 1
ATOM 1712 O O . ASN A 1 217 ? 9.783 -13.057 -29.471 1.00 97.19 217 ASN A O 1
ATOM 1716 N N . ALA A 1 218 ? 7.574 -13.567 -29.443 1.00 97.12 218 ALA A N 1
ATOM 1717 C CA . ALA A 1 218 ? 7.697 -15.016 -29.297 1.00 97.12 218 ALA A CA 1
ATOM 1718 C C . ALA A 1 218 ? 8.616 -15.426 -28.125 1.00 97.12 218 ALA A C 1
ATOM 1720 O O . ALA A 1 218 ? 9.513 -16.249 -28.286 1.00 97.12 218 ALA A O 1
ATOM 1721 N N . ILE A 1 219 ? 8.414 -14.818 -26.950 1.00 97.69 219 ILE A N 1
ATOM 1722 C CA . ILE A 1 219 ? 9.146 -15.147 -25.717 1.00 97.69 219 ILE A CA 1
ATOM 1723 C C . ILE A 1 219 ? 8.349 -16.234 -24.975 1.00 97.69 219 ILE A C 1
ATOM 1725 O O . ILE A 1 219 ? 7.291 -15.921 -24.426 1.00 97.69 219 ILE A O 1
ATOM 1729 N N . PRO A 1 220 ? 8.813 -17.498 -24.945 1.00 96.00 220 PRO A N 1
ATOM 1730 C CA . PRO A 1 220 ? 8.061 -18.598 -24.334 1.00 96.00 220 PRO A CA 1
ATOM 1731 C C . PRO A 1 220 ? 8.117 -18.577 -22.801 1.00 96.00 220 PRO A C 1
ATOM 1733 O O . PRO A 1 220 ? 7.217 -19.088 -22.136 1.00 96.00 220 PRO A O 1
ATOM 1736 N N . VAL A 1 221 ? 9.180 -17.998 -22.241 1.00 95.50 221 VAL A N 1
ATOM 1737 C CA . VAL A 1 221 ? 9.445 -17.954 -20.804 1.00 95.50 221 VAL A CA 1
ATOM 1738 C C . VAL A 1 221 ? 9.885 -16.549 -20.427 1.00 95.50 221 VAL A C 1
ATOM 1740 O O . VAL A 1 221 ? 10.875 -16.046 -20.956 1.00 95.50 221 VAL A O 1
ATOM 1743 N N . LEU A 1 222 ? 9.152 -15.936 -19.504 1.00 96.94 222 LEU A N 1
ATOM 1744 C CA . LEU A 1 222 ? 9.492 -14.667 -18.884 1.00 96.94 222 LEU A CA 1
ATOM 1745 C C . LEU A 1 222 ? 9.473 -14.841 -17.363 1.00 96.94 222 LEU A C 1
ATOM 1747 O O . LEU A 1 222 ? 8.460 -15.224 -16.780 1.00 96.94 222 LEU A O 1
ATOM 1751 N N . GLU A 1 223 ? 10.597 -14.560 -16.714 1.00 95.81 223 GLU A N 1
ATOM 1752 C CA . GLU A 1 223 ? 10.764 -14.725 -15.265 1.00 95.81 223 GLU A CA 1
ATOM 1753 C C . GLU A 1 223 ? 11.521 -13.521 -14.709 1.00 95.81 223 GLU A C 1
ATOM 1755 O O . GLU A 1 223 ? 12.544 -13.122 -15.267 1.00 95.81 223 GLU A O 1
ATOM 1760 N N . VAL A 1 224 ? 11.048 -12.935 -13.609 1.00 96.44 224 VAL A N 1
ATOM 1761 C CA . VAL A 1 224 ? 11.807 -11.871 -12.943 1.00 96.44 224 VAL A CA 1
ATOM 1762 C C . VAL A 1 224 ? 13.085 -12.440 -12.325 1.00 96.44 224 VAL A C 1
ATOM 1764 O O . VAL A 1 224 ? 13.085 -13.505 -11.710 1.00 96.44 224 VAL A O 1
ATOM 1767 N N . LYS A 1 225 ? 14.199 -11.726 -12.476 1.00 95.75 225 LYS A N 1
ATOM 1768 C CA . LYS A 1 225 ? 15.478 -12.105 -11.873 1.00 95.75 225 LYS A CA 1
ATOM 1769 C C . LYS A 1 225 ? 15.428 -11.929 -10.355 1.00 95.75 225 LYS A C 1
ATOM 1771 O O . LYS A 1 225 ? 14.967 -10.899 -9.864 1.00 95.75 225 LYS A O 1
ATOM 1776 N N . GLN A 1 226 ? 15.988 -12.895 -9.625 1.00 94.56 226 GLN A N 1
ATOM 1777 C CA . GLN A 1 226 ? 16.088 -12.868 -8.160 1.00 94.56 226 GLN A CA 1
ATOM 1778 C C . GLN A 1 226 ? 16.713 -11.557 -7.653 1.00 94.56 226 GLN A C 1
ATOM 1780 O O . GLN A 1 226 ? 16.124 -10.866 -6.829 1.00 94.56 226 GLN A O 1
ATOM 1785 N N . GLU A 1 227 ? 17.857 -11.162 -8.215 1.00 96.81 227 GLU A N 1
ATOM 1786 C CA . GLU A 1 227 ? 18.580 -9.937 -7.844 1.00 96.81 227 GLU A CA 1
ATOM 1787 C C . GLU A 1 227 ? 17.745 -8.654 -8.018 1.00 96.81 227 GLU A C 1
ATOM 1789 O O . GLU A 1 227 ? 17.830 -7.735 -7.200 1.00 96.81 227 GLU A O 1
ATOM 1794 N N . ALA A 1 228 ? 16.906 -8.595 -9.058 1.00 97.31 228 ALA A N 1
ATOM 1795 C CA . ALA A 1 228 ? 16.040 -7.453 -9.331 1.00 97.31 228 ALA A CA 1
ATOM 1796 C C . ALA A 1 228 ? 14.866 -7.402 -8.346 1.00 97.31 228 ALA A C 1
ATOM 1798 O O . ALA A 1 228 ? 14.566 -6.339 -7.797 1.00 97.31 228 ALA A O 1
ATOM 1799 N N . ALA A 1 229 ? 14.249 -8.558 -8.077 1.00 95.69 229 ALA A N 1
ATOM 1800 C CA . ALA A 1 229 ? 13.177 -8.696 -7.099 1.00 95.69 229 ALA A CA 1
ATOM 1801 C C . ALA A 1 229 ? 13.649 -8.312 -5.688 1.00 95.69 229 ALA A C 1
ATOM 1803 O O . ALA A 1 229 ? 13.014 -7.495 -5.026 1.00 95.69 229 ALA A O 1
ATOM 1804 N N . GLU A 1 230 ? 14.806 -8.814 -5.256 1.00 95.50 230 GLU A N 1
ATOM 1805 C CA . GLU A 1 230 ? 15.382 -8.489 -3.949 1.00 95.50 230 GLU A CA 1
ATOM 1806 C C . GLU A 1 230 ? 15.805 -7.026 -3.832 1.00 95.50 230 GLU A C 1
ATOM 1808 O O . GLU A 1 230 ? 15.598 -6.398 -2.795 1.00 95.50 230 GLU A O 1
ATOM 1813 N N . LYS A 1 231 ? 16.405 -6.458 -4.886 1.00 96.81 231 LYS A N 1
ATOM 1814 C CA . LYS A 1 231 ? 16.763 -5.037 -4.900 1.00 96.81 231 LYS A CA 1
ATOM 1815 C C . LYS A 1 231 ? 15.520 -4.165 -4.747 1.00 96.81 231 LYS A C 1
ATOM 1817 O O . LYS A 1 231 ? 15.551 -3.213 -3.969 1.00 96.81 231 LYS A O 1
ATOM 1822 N N . TYR A 1 232 ? 14.452 -4.483 -5.476 1.00 95.75 232 TYR A N 1
ATOM 1823 C CA . TYR A 1 232 ? 13.175 -3.786 -5.356 1.00 95.75 232 TYR A CA 1
ATOM 1824 C C . TYR A 1 232 ? 12.606 -3.924 -3.938 1.00 95.75 232 TYR A C 1
ATOM 1826 O O . TYR A 1 232 ? 12.311 -2.913 -3.304 1.00 95.75 232 TYR A O 1
ATOM 1834 N N . ASP A 1 233 ? 12.518 -5.147 -3.413 1.00 94.00 233 ASP A N 1
ATOM 1835 C CA . ASP A 1 233 ? 11.937 -5.412 -2.095 1.00 94.00 233 ASP A CA 1
ATOM 1836 C C . ASP A 1 233 ? 12.708 -4.720 -0.961 1.00 94.00 233 ASP A C 1
ATOM 1838 O O . ASP A 1 233 ? 12.080 -4.082 -0.119 1.00 94.00 233 ASP A O 1
ATOM 1842 N N . ARG A 1 234 ? 14.050 -4.720 -0.993 1.00 94.75 234 ARG A N 1
ATOM 1843 C CA . ARG A 1 234 ? 14.877 -3.968 -0.029 1.00 94.75 234 ARG A CA 1
ATOM 1844 C C . ARG A 1 234 ? 14.573 -2.471 -0.055 1.00 94.75 234 ARG A C 1
ATOM 1846 O O . ARG A 1 234 ? 14.334 -1.874 0.988 1.00 94.75 234 ARG A O 1
ATOM 1853 N N . VAL A 1 235 ? 14.515 -1.867 -1.246 1.00 95.44 235 VAL A N 1
ATOM 1854 C CA . VAL A 1 235 ? 14.186 -0.437 -1.392 1.00 95.44 235 VAL A CA 1
ATOM 1855 C C . VAL A 1 235 ? 12.789 -0.129 -0.852 1.00 95.44 235 VAL A C 1
ATOM 1857 O O . VAL A 1 235 ? 12.571 0.941 -0.278 1.00 95.44 235 VAL A O 1
ATOM 1860 N N . ILE A 1 236 ? 11.831 -1.035 -1.046 1.00 95.25 236 ILE A N 1
ATOM 1861 C CA . ILE A 1 236 ? 10.481 -0.887 -0.510 1.00 95.25 236 ILE A CA 1
ATOM 1862 C C . ILE A 1 236 ? 10.487 -1.002 1.018 1.00 95.25 236 ILE A C 1
ATOM 1864 O O . ILE A 1 236 ? 9.968 -0.102 1.681 1.00 95.25 236 ILE A O 1
ATOM 1868 N N . ALA A 1 237 ? 11.116 -2.038 1.573 1.00 93.25 237 ALA A N 1
ATOM 1869 C CA . ALA A 1 237 ? 11.229 -2.255 3.012 1.00 93.25 237 ALA A CA 1
ATOM 1870 C C . ALA A 1 237 ? 11.865 -1.045 3.722 1.00 93.25 237 ALA A C 1
ATOM 1872 O O . ALA A 1 237 ? 11.274 -0.503 4.656 1.00 93.25 237 ALA A O 1
ATOM 1873 N N . ASP A 1 238 ? 12.979 -0.519 3.202 1.00 94.75 238 ASP A N 1
ATOM 1874 C CA . ASP A 1 238 ? 13.668 0.657 3.758 1.00 94.75 238 ASP A CA 1
ATOM 1875 C C . ASP A 1 238 ? 12.785 1.913 3.803 1.00 94.75 238 ASP A C 1
ATOM 1877 O O . ASP A 1 238 ? 12.927 2.778 4.675 1.00 94.75 238 ASP A O 1
ATOM 1881 N N . LYS A 1 239 ? 11.878 2.062 2.830 1.00 95.50 239 LYS A N 1
ATOM 1882 C CA . LYS A 1 239 ? 10.915 3.168 2.814 1.00 95.50 239 LYS A CA 1
ATOM 1883 C C . LYS A 1 239 ? 9.744 2.900 3.761 1.00 95.50 239 LYS A C 1
ATOM 1885 O O . LYS A 1 239 ? 9.282 3.843 4.400 1.00 95.50 239 LYS A O 1
ATOM 1890 N N . LEU A 1 240 ? 9.281 1.652 3.876 1.00 94.12 240 LEU A N 1
ATOM 1891 C CA . LEU A 1 240 ? 8.210 1.253 4.797 1.00 94.12 240 LEU A CA 1
ATOM 1892 C C . LEU A 1 240 ? 8.599 1.477 6.263 1.00 94.12 240 LEU A C 1
ATOM 1894 O O . LEU A 1 240 ? 7.760 1.947 7.033 1.00 94.12 240 LEU A O 1
ATOM 1898 N N . GLU A 1 241 ? 9.866 1.263 6.627 1.00 92.94 241 GLU A N 1
ATOM 1899 C CA . GLU A 1 241 ? 10.397 1.551 7.973 1.00 92.94 241 GLU A CA 1
ATOM 1900 C C . GLU A 1 241 ? 10.282 3.033 8.371 1.00 92.94 241 GLU A C 1
ATOM 1902 O O . GLU A 1 241 ? 10.205 3.386 9.546 1.00 92.94 241 GLU A O 1
ATOM 1907 N N . LYS A 1 242 ? 10.186 3.936 7.389 1.00 94.56 242 LYS A N 1
ATOM 1908 C CA . LYS A 1 242 ? 10.010 5.380 7.616 1.00 94.56 242 LYS A CA 1
ATOM 1909 C C . LYS A 1 242 ? 8.542 5.785 7.757 1.00 94.56 242 LYS A C 1
ATOM 1911 O O . LYS A 1 242 ? 8.239 6.978 7.828 1.00 94.56 242 LYS A O 1
ATOM 1916 N N . THR A 1 243 ? 7.622 4.827 7.795 1.00 94.50 243 THR A N 1
ATOM 1917 C CA . THR A 1 243 ? 6.181 5.076 7.913 1.00 94.50 243 THR A CA 1
ATOM 1918 C C . THR A 1 243 ? 5.654 4.813 9.325 1.00 94.50 243 THR A C 1
ATOM 1920 O O . THR A 1 243 ? 6.385 4.354 10.196 1.00 94.50 243 THR A O 1
ATOM 1923 N N . THR A 1 244 ? 4.381 5.107 9.598 1.00 92.94 244 THR A N 1
ATOM 1924 C CA . THR A 1 244 ? 3.768 4.800 10.901 1.00 92.94 244 THR A CA 1
ATOM 1925 C C . THR A 1 244 ? 3.347 3.340 11.058 1.00 92.94 244 THR A C 1
ATOM 1927 O O . THR A 1 244 ? 3.077 2.911 12.178 1.00 92.94 244 THR A O 1
ATOM 1930 N N . TRP A 1 245 ? 3.294 2.555 9.978 1.00 91.50 245 TRP A N 1
ATOM 1931 C CA . TRP A 1 245 ? 2.833 1.164 10.020 1.00 91.50 245 TRP A CA 1
ATOM 1932 C C . TRP A 1 245 ? 3.696 0.243 10.897 1.00 91.50 245 TRP A C 1
ATOM 1934 O O . TRP A 1 245 ? 3.116 -0.572 11.617 1.00 91.50 245 TRP A O 1
ATOM 1944 N N . PRO A 1 246 ? 5.037 0.379 10.930 1.00 91.00 246 PRO A N 1
ATOM 1945 C CA . PRO A 1 246 ? 5.887 -0.394 11.830 1.00 91.00 246 PRO A CA 1
ATOM 1946 C C . PRO A 1 246 ? 5.770 0.004 13.309 1.00 91.00 246 PRO A C 1
ATOM 1948 O O . PRO A 1 246 ? 6.281 -0.711 14.166 1.00 91.00 246 PRO A O 1
ATOM 1951 N N . LEU A 1 247 ? 5.109 1.121 13.637 1.00 89.75 247 LEU A N 1
ATOM 1952 C CA . LEU A 1 247 ? 5.005 1.616 15.017 1.00 89.75 247 LEU A CA 1
ATOM 1953 C C . LEU A 1 247 ? 3.941 0.883 15.844 1.00 89.75 247 LEU A C 1
ATOM 1955 O O . LEU A 1 247 ? 3.805 1.147 17.036 1.00 89.75 247 LEU A O 1
ATOM 1959 N N . VAL A 1 248 ? 3.155 -0.001 15.223 1.00 86.94 248 VAL A N 1
ATOM 1960 C CA . VAL A 1 248 ? 2.074 -0.736 15.885 1.00 86.94 248 VAL A CA 1
ATOM 1961 C C . VAL A 1 248 ? 2.069 -2.205 15.486 1.00 86.94 248 VAL A C 1
ATOM 1963 O O . VAL A 1 248 ? 2.502 -2.582 14.396 1.00 86.94 248 VAL A O 1
ATOM 1966 N N . ASN A 1 249 ? 1.477 -3.033 16.345 1.00 81.94 249 ASN A N 1
ATOM 1967 C CA . ASN A 1 249 ? 1.074 -4.381 15.966 1.00 81.94 249 ASN A CA 1
ATOM 1968 C C . ASN A 1 249 ? -0.209 -4.301 15.129 1.00 81.94 249 ASN A C 1
ATOM 1970 O O . ASN A 1 249 ? -1.263 -3.860 15.601 1.00 81.94 249 ASN A O 1
ATOM 1974 N N . ASN A 1 250 ? -0.107 -4.707 13.868 1.00 78.50 250 ASN A N 1
ATOM 1975 C CA . ASN A 1 250 ? -1.206 -4.755 12.911 1.00 78.50 250 ASN A CA 1
ATOM 1976 C C . ASN A 1 250 ? -1.120 -6.042 12.078 1.00 78.50 250 ASN A C 1
ATOM 1978 O O . ASN A 1 250 ? -0.119 -6.753 12.091 1.00 78.50 250 ASN A O 1
ATOM 1982 N N . TYR A 1 251 ? -2.193 -6.352 11.358 1.00 76.38 251 TYR A N 1
ATOM 1983 C CA . TYR A 1 251 ? -2.269 -7.556 10.530 1.00 76.38 251 TYR A CA 1
ATOM 1984 C C . TYR A 1 251 ? -1.417 -7.465 9.250 1.00 76.38 251 TYR A C 1
ATOM 1986 O O . TYR A 1 251 ? -1.227 -8.469 8.580 1.00 76.38 251 TYR A O 1
ATOM 1994 N N . TRP A 1 252 ? -0.862 -6.295 8.917 1.00 80.75 252 TRP A N 1
ATOM 1995 C CA . TRP A 1 252 ? -0.010 -6.085 7.736 1.00 80.75 252 TRP A CA 1
ATOM 1996 C C . TRP A 1 252 ? 1.404 -6.649 7.868 1.00 80.75 252 TRP A C 1
ATOM 1998 O O . TRP A 1 252 ? 2.155 -6.637 6.892 1.00 80.75 252 TRP A O 1
ATOM 2008 N N . ARG A 1 253 ? 1.751 -7.076 9.083 1.00 81.31 253 ARG A N 1
ATOM 2009 C CA . ARG A 1 253 ? 3.030 -7.674 9.469 1.00 81.31 253 ARG A CA 1
ATOM 2010 C C . ARG A 1 253 ? 2.866 -8.969 10.259 1.00 81.31 253 ARG A C 1
ATOM 2012 O O . ARG A 1 253 ? 3.779 -9.398 10.954 1.00 81.31 253 ARG A O 1
ATOM 2019 N N . LYS A 1 254 ? 1.662 -9.543 10.236 1.00 73.75 254 LYS A N 1
ATOM 2020 C CA . LYS A 1 254 ? 1.410 -10.862 10.810 1.00 73.75 254 LYS A CA 1
ATOM 2021 C C . LYS A 1 254 ? 2.023 -11.874 9.838 1.00 73.75 254 LYS A C 1
ATOM 2023 O O . LYS A 1 254 ? 1.616 -11.872 8.687 1.00 73.75 254 LYS A O 1
ATOM 2028 N N . GLY A 1 255 ? 2.998 -12.663 10.285 1.00 71.88 255 GLY A N 1
ATOM 2029 C CA . GLY A 1 255 ? 3.716 -13.628 9.440 1.00 71.88 255 GLY A CA 1
ATOM 2030 C C . GLY A 1 255 ? 5.183 -13.264 9.191 1.00 71.88 255 GLY A C 1
ATOM 2031 O O . GLY A 1 255 ? 5.579 -12.099 9.286 1.00 71.88 255 GLY A O 1
ATOM 2032 N N . GLY A 1 256 ? 5.990 -14.283 8.888 1.00 74.75 256 GLY A N 1
ATOM 2033 C CA . GLY A 1 256 ? 7.422 -14.139 8.611 1.00 74.75 256 GLY A CA 1
ATOM 2034 C C . GLY A 1 256 ? 8.208 -13.414 9.713 1.00 74.75 256 GLY A C 1
ATOM 2035 O O . GLY A 1 256 ? 7.962 -13.602 10.905 1.00 74.75 256 GLY A O 1
ATOM 2036 N N . SER A 1 257 ? 9.126 -12.540 9.302 1.00 82.12 257 SER A N 1
ATOM 2037 C CA . SER A 1 257 ? 9.987 -11.703 10.153 1.00 82.12 257 SER A CA 1
ATOM 2038 C C . SER A 1 257 ? 9.275 -10.550 10.876 1.00 82.12 257 SER A C 1
ATOM 2040 O O . SER A 1 257 ? 9.910 -9.801 11.618 1.00 82.12 257 SER A O 1
ATOM 2042 N N . GLY A 1 258 ? 7.970 -10.352 10.660 1.00 82.81 258 GLY A N 1
ATOM 2043 C CA . GLY A 1 258 ? 7.243 -9.204 11.210 1.00 82.81 258 GLY A CA 1
ATOM 2044 C C . GLY A 1 258 ? 7.486 -7.887 10.459 1.00 82.81 258 GLY A C 1
ATOM 2045 O O . GLY A 1 258 ? 7.163 -6.802 10.964 1.00 82.81 258 GLY A O 1
ATOM 2046 N N . ARG A 1 259 ? 8.038 -7.943 9.242 1.00 88.00 259 ARG A N 1
ATOM 2047 C CA . ARG A 1 259 ? 8.132 -6.788 8.334 1.00 88.00 259 ARG A CA 1
ATOM 2048 C C . ARG A 1 259 ? 6.762 -6.413 7.757 1.00 88.00 259 ARG A C 1
ATOM 2050 O O . ARG A 1 259 ? 5.863 -7.245 7.663 1.00 88.00 259 ARG A O 1
ATOM 2057 N N . ILE A 1 260 ? 6.599 -5.164 7.320 1.00 90.56 260 ILE A N 1
ATOM 2058 C CA . ILE A 1 260 ? 5.429 -4.783 6.516 1.00 90.56 260 ILE A CA 1
ATOM 2059 C C . ILE A 1 260 ? 5.638 -5.320 5.098 1.00 90.56 260 ILE A C 1
ATOM 2061 O O . ILE A 1 260 ? 6.586 -4.918 4.433 1.00 90.56 260 ILE A O 1
ATOM 2065 N N . PHE A 1 261 ? 4.755 -6.207 4.639 1.00 88.44 261 PHE A N 1
ATOM 2066 C CA . PHE A 1 261 ? 4.862 -6.833 3.310 1.00 88.44 261 PHE A CA 1
ATOM 2067 C C . PHE A 1 261 ? 3.689 -6.502 2.383 1.00 88.44 261 PHE A C 1
ATOM 2069 O O . PHE A 1 261 ? 3.699 -6.837 1.207 1.00 88.44 261 PHE A O 1
ATOM 2076 N N . THR A 1 262 ? 2.632 -5.872 2.893 1.00 89.00 262 THR A N 1
ATOM 2077 C CA . THR A 1 262 ? 1.397 -5.638 2.125 1.00 89.00 262 THR A CA 1
ATOM 2078 C C . THR A 1 262 ? 1.406 -4.316 1.358 1.00 89.00 262 THR A C 1
ATOM 2080 O O . THR A 1 262 ? 0.788 -4.222 0.298 1.00 89.00 262 THR A O 1
ATOM 2083 N N . HIS A 1 263 ? 2.098 -3.295 1.873 1.00 92.12 263 HIS A N 1
ATOM 2084 C CA . HIS A 1 263 ? 1.944 -1.907 1.433 1.00 92.12 263 HIS A CA 1
ATOM 2085 C C . HIS A 1 263 ? 3.021 -1.440 0.457 1.00 92.12 263 HIS A C 1
ATOM 2087 O O . HIS A 1 263 ? 4.192 -1.781 0.590 1.00 92.12 263 HIS A O 1
ATOM 2093 N N . TYR A 1 264 ? 2.632 -0.567 -0.467 1.00 94.62 264 TYR A N 1
ATOM 2094 C CA . TYR A 1 264 ? 3.556 0.251 -1.240 1.00 94.62 264 TYR A CA 1
ATOM 2095 C C . TYR A 1 264 ? 3.909 1.534 -0.450 1.00 94.62 264 TYR A C 1
ATOM 2097 O O . TYR A 1 264 ? 3.012 2.216 0.058 1.00 94.62 264 TYR A O 1
ATOM 2105 N N . PRO A 1 265 ? 5.194 1.914 -0.324 1.00 93.75 265 PRO A N 1
ATOM 2106 C CA . PRO A 1 265 ? 5.644 3.021 0.517 1.00 93.75 265 PRO A CA 1
ATOM 2107 C C . PRO A 1 265 ? 5.625 4.357 -0.236 1.00 93.75 265 PRO A C 1
ATOM 2109 O O . PRO A 1 265 ? 6.633 5.069 -0.311 1.00 93.75 265 PRO A O 1
ATOM 2112 N N . GLY A 1 266 ? 4.484 4.707 -0.821 1.00 93.94 266 GLY A N 1
ATOM 2113 C CA . GLY A 1 266 ? 4.354 5.947 -1.573 1.00 93.94 266 GLY A CA 1
ATOM 2114 C C . GLY A 1 266 ? 2.926 6.298 -1.982 1.00 93.94 266 GLY A C 1
ATOM 2115 O O . GLY A 1 266 ? 2.009 5.489 -1.827 1.00 93.94 266 GLY A O 1
ATOM 2116 N N . PRO A 1 267 ? 2.737 7.511 -2.529 1.00 94.31 267 PRO A N 1
ATOM 2117 C CA . PRO A 1 267 ? 1.506 7.883 -3.215 1.00 94.31 267 PRO A CA 1
ATOM 2118 C C . PRO A 1 267 ? 1.295 7.020 -4.471 1.00 94.31 267 PRO A C 1
ATOM 2120 O O . PRO A 1 267 ? 2.254 6.505 -5.053 1.00 94.31 267 PRO A O 1
ATOM 2123 N N . VAL A 1 268 ? 0.044 6.903 -4.919 1.00 94.88 268 VAL A N 1
ATOM 2124 C CA . VAL A 1 268 ? -0.339 6.122 -6.105 1.00 94.88 268 VAL A CA 1
ATOM 2125 C C . VAL A 1 268 ? 0.382 6.617 -7.351 1.00 94.88 268 VAL A C 1
ATOM 2127 O O . VAL A 1 268 ? 0.740 5.805 -8.193 1.00 94.88 268 VAL A O 1
ATOM 2130 N N . ILE A 1 269 ? 0.658 7.918 -7.473 1.00 93.62 269 ILE A N 1
ATOM 2131 C CA . ILE A 1 269 ? 1.407 8.448 -8.621 1.00 93.62 269 ILE A CA 1
ATOM 2132 C C . ILE A 1 269 ? 2.820 7.853 -8.754 1.00 93.62 269 ILE A C 1
ATOM 2134 O O . ILE A 1 269 ? 3.292 7.634 -9.869 1.00 93.62 269 ILE A O 1
ATOM 2138 N N . ASN A 1 270 ? 3.480 7.533 -7.636 1.00 93.75 270 ASN A N 1
ATOM 2139 C CA . ASN A 1 270 ? 4.795 6.892 -7.665 1.00 93.75 270 ASN A CA 1
ATOM 2140 C C . ASN A 1 270 ? 4.663 5.441 -8.133 1.00 93.75 270 ASN A C 1
ATOM 2142 O O . ASN A 1 270 ? 5.404 5.003 -9.006 1.00 93.75 270 ASN A O 1
ATOM 2146 N N . GLN A 1 271 ? 3.661 4.729 -7.617 1.00 93.94 271 GLN A N 1
ATOM 2147 C CA . GLN A 1 271 ? 3.370 3.366 -8.046 1.00 93.94 271 GLN A CA 1
ATOM 2148 C C . GLN A 1 271 ? 2.943 3.305 -9.521 1.00 93.94 271 GLN A C 1
ATOM 2150 O O . GLN A 1 271 ? 3.335 2.395 -10.246 1.00 93.94 271 GLN A O 1
ATOM 2155 N N . TRP A 1 272 ? 2.193 4.305 -9.994 1.00 94.19 272 TRP A N 1
ATOM 2156 C CA . TRP A 1 272 ? 1.865 4.477 -11.407 1.00 94.19 272 TRP A CA 1
ATOM 2157 C C . TRP A 1 272 ? 3.131 4.594 -12.244 1.00 94.19 272 TRP A C 1
ATOM 2159 O O . TRP A 1 272 ? 3.223 3.922 -13.264 1.00 94.19 272 TRP A O 1
ATOM 2169 N N . TRP A 1 273 ? 4.115 5.388 -11.813 1.00 93.19 273 TRP A N 1
ATOM 2170 C CA . TRP A 1 273 ? 5.386 5.512 -12.526 1.00 93.19 273 TRP A CA 1
ATOM 2171 C C . TRP A 1 273 ? 6.152 4.187 -12.573 1.00 93.19 273 TRP A C 1
ATOM 2173 O O . TRP A 1 273 ? 6.604 3.771 -13.643 1.00 93.19 273 TRP A O 1
ATOM 2183 N N . ASP A 1 274 ? 6.219 3.493 -11.437 1.00 91.56 274 ASP A N 1
ATOM 2184 C CA . ASP A 1 274 ? 6.880 2.194 -11.303 1.00 91.56 274 ASP A CA 1
ATOM 2185 C C . ASP A 1 274 ? 6.219 1.119 -12.194 1.00 91.56 274 ASP A C 1
ATOM 2187 O O . ASP A 1 274 ? 6.911 0.324 -12.829 1.00 91.56 274 ASP A O 1
ATOM 2191 N N . ASN A 1 275 ? 4.886 1.122 -12.320 1.00 92.44 275 ASN A N 1
ATOM 2192 C CA . ASN A 1 275 ? 4.127 0.186 -13.164 1.00 92.44 275 ASN A CA 1
ATOM 2193 C C . ASN A 1 275 ? 3.883 0.696 -14.604 1.00 92.44 275 ASN A C 1
ATOM 2195 O O . ASN A 1 275 ? 3.386 -0.033 -15.473 1.00 92.44 275 ASN A O 1
ATOM 2199 N N . ALA A 1 276 ? 4.220 1.946 -14.917 1.00 92.19 276 ALA A N 1
ATOM 2200 C CA . ALA A 1 276 ? 4.058 2.484 -16.264 1.00 92.19 276 ALA A CA 1
ATOM 2201 C C . ALA A 1 276 ? 5.071 1.864 -17.233 1.00 92.19 276 ALA A C 1
ATOM 2203 O O . ALA A 1 276 ? 4.748 1.661 -18.409 1.00 92.19 276 ALA A O 1
ATOM 2204 N N . TRP A 1 277 ? 6.258 1.497 -16.750 1.00 90.56 277 TRP A N 1
ATOM 2205 C CA . TRP A 1 277 ? 7.365 1.074 -17.600 1.00 90.56 277 TRP A CA 1
ATOM 2206 C C . TRP A 1 277 ? 7.950 -0.254 -17.131 1.00 90.56 277 TRP A C 1
ATOM 2208 O O . TRP A 1 277 ? 8.462 -0.374 -16.024 1.00 90.56 277 TRP A O 1
ATOM 2218 N N . VAL A 1 278 ? 7.916 -1.262 -18.004 1.00 95.62 278 VAL A N 1
ATOM 2219 C CA . VAL A 1 278 ? 8.608 -2.527 -17.742 1.00 95.62 278 VAL A CA 1
ATOM 2220 C C . VAL A 1 278 ? 10.109 -2.311 -17.903 1.00 95.62 278 VAL A C 1
ATOM 2222 O O . VAL A 1 278 ? 10.560 -1.846 -18.952 1.00 95.62 278 VAL A O 1
ATOM 2225 N N . VAL A 1 279 ? 10.891 -2.680 -16.891 1.00 96.25 279 VAL A N 1
ATOM 2226 C CA . VAL A 1 279 ? 12.353 -2.740 -16.980 1.00 96.25 279 VAL A CA 1
ATOM 2227 C C . VAL A 1 279 ? 12.731 -4.114 -17.523 1.00 96.25 279 VAL A C 1
ATOM 2229 O O . VAL A 1 279 ? 12.886 -5.072 -16.777 1.00 96.25 279 VAL A O 1
ATOM 2232 N N . TRP A 1 280 ? 12.863 -4.242 -18.844 1.00 97.62 280 TRP A N 1
ATOM 2233 C CA . TRP A 1 280 ? 13.078 -5.553 -19.479 1.00 97.62 280 TRP A CA 1
ATOM 2234 C C . TRP A 1 280 ? 14.390 -6.225 -19.066 1.00 97.62 280 TRP A C 1
ATOM 2236 O O . TRP A 1 280 ? 14.510 -7.441 -19.154 1.00 97.62 280 TRP A O 1
ATOM 2246 N N . ALA A 1 281 ? 15.370 -5.444 -18.603 1.00 97.25 281 ALA A N 1
ATOM 2247 C CA . ALA A 1 281 ? 16.631 -5.970 -18.087 1.00 97.25 281 ALA A CA 1
ATOM 2248 C C . ALA A 1 281 ? 16.459 -6.799 -16.799 1.00 97.25 281 ALA A C 1
ATOM 2250 O O . ALA A 1 281 ? 17.327 -7.625 -16.505 1.00 97.25 281 ALA A O 1
ATOM 2251 N N . ASP A 1 282 ? 15.350 -6.611 -16.080 1.00 97.75 282 ASP A N 1
ATOM 2252 C CA . ASP A 1 282 ? 15.040 -7.298 -14.823 1.00 97.75 282 ASP A CA 1
ATOM 2253 C C . ASP A 1 282 ? 14.374 -8.664 -15.054 1.00 97.75 282 ASP A C 1
ATOM 2255 O O . ASP A 1 282 ? 14.163 -9.409 -14.101 1.00 97.75 282 ASP A O 1
ATOM 2259 N N . TYR A 1 283 ? 14.081 -9.026 -16.308 1.00 97.88 283 TYR A N 1
ATOM 2260 C CA . TYR A 1 283 ? 13.444 -10.290 -16.674 1.00 97.88 283 TYR A CA 1
ATOM 2261 C C . TYR A 1 283 ? 14.376 -11.171 -17.512 1.00 97.88 283 TYR A C 1
ATOM 2263 O O . TYR A 1 283 ? 14.976 -10.710 -18.486 1.00 97.88 283 TYR A O 1
ATOM 2271 N N . LYS A 1 284 ? 14.461 -12.457 -17.162 1.00 96.38 284 LYS A N 1
ATOM 2272 C CA . LYS A 1 284 ? 14.986 -13.513 -18.037 1.00 96.38 284 LYS A CA 1
ATOM 2273 C C . LYS A 1 284 ? 14.016 -13.699 -19.206 1.00 96.38 284 LYS A C 1
ATOM 2275 O O . LYS A 1 284 ? 12.809 -13.743 -18.973 1.00 96.38 284 LYS A O 1
ATOM 2280 N N . GLY A 1 285 ? 14.522 -13.767 -20.436 1.00 95.19 285 GLY A N 1
ATOM 2281 C CA . GLY A 1 285 ? 13.713 -13.763 -21.666 1.00 95.19 285 GLY A CA 1
ATOM 2282 C C . GLY A 1 285 ? 13.413 -12.353 -22.201 1.00 95.19 285 GLY A C 1
ATOM 2283 O O . GLY A 1 285 ? 12.922 -12.192 -23.320 1.00 95.19 285 GLY A O 1
ATOM 2284 N N . GLY A 1 286 ? 13.735 -11.310 -21.426 1.00 96.44 286 GLY A N 1
ATOM 2285 C CA . GLY A 1 286 ? 13.561 -9.903 -21.790 1.00 96.44 286 GLY A CA 1
ATOM 2286 C C . GLY A 1 286 ? 14.768 -9.268 -22.489 1.00 96.44 286 GLY A C 1
ATOM 2287 O O . GLY A 1 286 ? 14.723 -8.085 -22.818 1.00 96.44 286 GLY A O 1
ATOM 2288 N N . GLU A 1 287 ? 15.855 -9.995 -22.750 1.00 96.44 287 GLU A N 1
ATOM 2289 C CA . GLU A 1 287 ? 17.168 -9.438 -23.118 1.00 96.44 287 GLU A CA 1
ATOM 2290 C C . GLU A 1 287 ? 17.125 -8.635 -24.427 1.00 96.44 287 GLU A C 1
ATOM 2292 O O . GLU A 1 287 ? 17.653 -7.521 -24.517 1.00 96.44 287 GLU A O 1
ATOM 2297 N N . LYS A 1 288 ? 16.428 -9.156 -25.444 1.00 94.81 288 LYS A N 1
ATOM 2298 C CA . LYS A 1 288 ? 16.236 -8.463 -26.728 1.00 94.81 288 LYS A CA 1
ATOM 2299 C C . LYS A 1 288 ? 15.445 -7.164 -26.554 1.00 94.81 288 LYS A C 1
ATOM 2301 O O . LYS A 1 288 ? 15.770 -6.146 -27.173 1.00 94.81 288 LYS A O 1
ATOM 2306 N N . LEU A 1 289 ? 14.418 -7.186 -25.705 1.00 96.88 289 LEU A N 1
ATOM 2307 C CA . LEU A 1 289 ? 13.610 -6.011 -25.381 1.00 96.88 289 LEU A CA 1
ATOM 2308 C C . LEU A 1 289 ? 14.405 -5.004 -24.552 1.00 96.88 289 LEU A C 1
ATOM 2310 O O . LEU A 1 289 ? 14.325 -3.811 -24.827 1.00 96.88 289 LEU A O 1
ATOM 2314 N N . ALA A 1 290 ? 15.245 -5.471 -23.629 1.00 96.38 290 ALA A N 1
ATOM 2315 C CA . ALA A 1 290 ? 16.150 -4.640 -22.848 1.00 96.38 290 ALA A CA 1
ATOM 2316 C C . ALA A 1 290 ? 17.152 -3.907 -23.746 1.00 96.38 290 ALA A C 1
ATOM 2318 O O . ALA A 1 290 ? 17.348 -2.703 -23.585 1.00 96.38 290 ALA A O 1
ATOM 2319 N N . ARG A 1 291 ? 17.733 -4.584 -24.749 1.00 93.81 291 ARG A N 1
ATOM 2320 C CA . ARG A 1 291 ? 18.613 -3.937 -25.738 1.00 93.81 291 ARG A CA 1
ATOM 2321 C C . ARG A 1 291 ? 17.871 -2.855 -26.525 1.00 93.81 291 ARG A C 1
ATOM 2323 O O . ARG A 1 291 ? 18.355 -1.728 -26.614 1.00 93.81 291 ARG A O 1
ATOM 2330 N N . ARG A 1 292 ? 16.675 -3.160 -27.045 1.00 93.81 292 ARG A N 1
ATOM 2331 C CA . ARG A 1 292 ? 15.829 -2.182 -27.761 1.00 93.81 292 ARG A CA 1
ATOM 2332 C C . ARG A 1 292 ? 15.442 -0.998 -26.874 1.00 93.81 292 ARG A C 1
ATOM 2334 O O . ARG A 1 292 ? 15.477 0.139 -27.333 1.00 93.81 292 ARG A O 1
ATOM 2341 N N . GLN A 1 293 ? 15.085 -1.260 -25.618 1.00 94.50 293 GLN A N 1
ATOM 2342 C CA . GLN A 1 293 ? 14.746 -0.240 -24.633 1.00 94.50 293 GLN A CA 1
ATOM 2343 C C . GLN A 1 293 ? 15.942 0.674 -24.367 1.00 94.50 293 GLN A C 1
ATOM 2345 O O . GLN A 1 293 ? 15.779 1.882 -24.451 1.00 94.50 293 GLN A O 1
ATOM 2350 N N . ARG A 1 294 ? 17.147 0.127 -24.149 1.00 92.25 294 ARG A N 1
ATOM 2351 C CA . ARG A 1 294 ? 18.377 0.920 -23.968 1.00 92.25 294 ARG A CA 1
ATOM 2352 C C . ARG A 1 294 ? 18.661 1.819 -25.168 1.00 92.25 294 ARG A C 1
ATOM 2354 O O . ARG A 1 294 ? 18.858 3.012 -24.979 1.00 92.25 294 ARG A O 1
ATOM 2361 N N . ILE A 1 295 ? 18.616 1.278 -26.388 1.00 90.19 295 ILE A N 1
ATOM 2362 C CA . ILE A 1 295 ? 18.842 2.062 -27.615 1.00 90.19 295 ILE A CA 1
ATOM 2363 C C . ILE A 1 295 ? 17.816 3.195 -27.728 1.00 90.19 295 ILE A C 1
ATOM 2365 O O . ILE A 1 295 ? 18.196 4.338 -27.965 1.00 90.19 295 ILE A O 1
ATOM 2369 N N . ARG A 1 296 ? 16.526 2.905 -27.506 1.00 91.12 296 ARG A N 1
ATOM 2370 C CA . ARG A 1 296 ? 15.462 3.922 -27.528 1.00 91.12 296 ARG A CA 1
ATOM 2371 C C . ARG A 1 296 ? 15.672 4.993 -26.466 1.00 91.12 296 ARG A C 1
ATOM 2373 O O . ARG A 1 296 ? 15.560 6.169 -26.782 1.00 91.12 296 ARG A O 1
ATOM 2380 N N . THR A 1 297 ? 15.993 4.601 -25.235 1.00 88.56 297 THR A N 1
ATOM 2381 C CA . THR A 1 297 ? 16.261 5.546 -24.149 1.00 88.56 297 THR A CA 1
ATOM 2382 C C . THR A 1 297 ? 17.429 6.454 -24.505 1.00 88.56 297 THR A C 1
ATOM 2384 O O . THR A 1 297 ? 17.296 7.663 -24.376 1.00 88.56 297 THR A O 1
ATOM 2387 N N . ILE A 1 298 ? 18.537 5.910 -25.016 1.00 87.25 298 ILE A N 1
ATOM 2388 C CA . ILE A 1 298 ? 19.679 6.734 -25.424 1.00 87.25 298 ILE A CA 1
ATOM 2389 C C . ILE A 1 298 ? 19.285 7.665 -26.574 1.00 87.25 298 ILE A C 1
ATOM 2391 O O . ILE A 1 298 ? 19.559 8.857 -26.495 1.00 87.25 298 ILE A O 1
ATOM 2395 N N . ALA A 1 299 ? 18.589 7.167 -27.599 1.00 85.75 299 ALA A N 1
ATOM 2396 C CA . ALA A 1 299 ? 18.140 7.984 -28.723 1.00 85.75 299 ALA A CA 1
ATOM 2397 C C . ALA A 1 299 ? 17.223 9.138 -28.280 1.00 85.75 299 ALA A C 1
ATOM 2399 O O . ALA A 1 299 ? 17.418 10.271 -28.715 1.00 85.75 299 ALA A O 1
ATOM 2400 N N . TYR A 1 300 ? 16.263 8.884 -27.383 1.00 89.06 300 TYR A N 1
ATOM 2401 C CA . TYR A 1 300 ? 15.400 9.932 -26.833 1.00 89.06 300 TYR A CA 1
ATOM 2402 C C . TYR A 1 300 ? 16.171 10.925 -25.969 1.00 89.06 300 TYR A C 1
ATOM 2404 O O . TYR A 1 300 ? 15.938 12.124 -26.084 1.00 89.06 300 TYR A O 1
ATOM 2412 N N . THR A 1 301 ? 17.111 10.456 -25.148 1.00 85.88 301 THR A N 1
ATOM 2413 C CA . THR A 1 301 ? 17.982 11.338 -24.365 1.00 85.88 301 THR A CA 1
ATOM 2414 C C . THR A 1 301 ? 18.813 12.229 -25.285 1.00 85.88 301 THR A C 1
ATOM 2416 O O . THR A 1 301 ? 18.822 13.440 -25.100 1.00 85.88 301 THR A O 1
ATOM 2419 N N . VAL A 1 302 ? 19.438 11.673 -26.328 1.00 84.06 302 VAL A N 1
ATOM 2420 C CA . VAL A 1 302 ? 20.173 12.450 -27.339 1.00 84.06 302 VAL A CA 1
ATOM 2421 C C . VAL A 1 302 ? 19.251 13.466 -28.009 1.00 84.06 302 VAL A C 1
ATOM 2423 O O . VAL A 1 302 ? 19.603 14.638 -28.079 1.00 84.06 302 VAL A O 1
ATOM 2426 N N . ALA A 1 303 ? 18.060 13.060 -28.455 1.00 85.81 303 ALA A N 1
ATOM 2427 C CA . ALA A 1 303 ? 17.107 13.956 -29.104 1.00 85.81 303 ALA A CA 1
ATOM 2428 C C . ALA A 1 303 ? 16.658 15.105 -28.185 1.00 85.81 303 ALA A C 1
ATOM 2430 O O . ALA A 1 303 ? 16.573 16.245 -28.636 1.00 85.81 303 ALA A O 1
ATOM 2431 N N . LEU A 1 304 ? 16.423 14.832 -26.897 1.00 88.12 304 LEU A N 1
ATOM 2432 C CA . LEU A 1 304 ? 16.097 15.854 -25.898 1.00 88.12 304 LEU A CA 1
ATOM 2433 C C . LEU A 1 304 ? 17.259 16.826 -25.678 1.00 88.12 304 LEU A C 1
ATOM 2435 O O . LEU A 1 304 ? 17.036 18.032 -25.633 1.00 88.12 304 LEU A O 1
ATOM 2439 N N . LEU A 1 305 ? 18.492 16.323 -25.582 1.00 82.88 305 LEU A N 1
ATOM 2440 C CA . LEU A 1 305 ? 19.687 17.154 -25.410 1.00 82.88 305 LEU A CA 1
ATOM 2441 C C . LEU A 1 305 ? 19.959 18.016 -26.648 1.00 82.88 305 LEU A C 1
ATOM 2443 O O . LEU A 1 305 ? 20.229 19.206 -26.521 1.00 82.88 305 LEU A O 1
ATOM 2447 N N . VAL A 1 306 ? 19.818 17.450 -27.848 1.00 84.12 306 VAL A N 1
ATOM 2448 C CA . VAL A 1 306 ? 19.892 18.192 -29.115 1.00 84.12 306 VAL A CA 1
ATOM 2449 C C . VAL A 1 306 ? 18.797 19.254 -29.161 1.00 84.12 306 VAL A C 1
ATOM 2451 O O . VAL A 1 306 ? 19.093 20.418 -29.408 1.00 84.12 306 VAL A O 1
ATOM 2454 N N . GLY A 1 307 ? 17.547 18.895 -28.865 1.00 85.38 307 GLY A N 1
ATOM 2455 C CA . GLY A 1 307 ? 16.434 19.841 -28.827 1.00 85.38 307 GLY A CA 1
ATOM 2456 C C . GLY A 1 307 ? 16.670 20.990 -27.844 1.00 85.38 307 GLY A C 1
ATOM 2457 O O . GLY A 1 307 ? 16.450 22.145 -28.196 1.00 85.38 307 GLY A O 1
ATOM 2458 N N . ALA A 1 308 ? 17.186 20.697 -26.648 1.00 84.06 308 ALA A N 1
ATOM 2459 C CA . ALA A 1 308 ? 17.543 21.708 -25.656 1.00 84.06 308 ALA A CA 1
ATOM 2460 C C . ALA A 1 308 ? 18.701 22.605 -26.127 1.00 84.06 308 ALA A C 1
ATOM 2462 O O . ALA A 1 308 ? 18.618 23.824 -25.990 1.00 84.06 308 ALA A O 1
ATOM 2463 N N . ALA A 1 309 ? 19.749 22.031 -26.727 1.00 81.88 309 ALA A N 1
ATOM 2464 C CA . ALA A 1 309 ? 20.890 22.780 -27.249 1.00 81.88 309 ALA A CA 1
ATOM 2465 C C . ALA A 1 309 ? 20.503 23.696 -28.421 1.00 81.88 309 ALA A C 1
ATOM 2467 O O . ALA A 1 309 ? 20.786 24.892 -28.390 1.00 81.88 309 ALA A O 1
ATOM 2468 N N . TYR A 1 310 ? 19.821 23.167 -29.440 1.00 86.56 310 TYR A N 1
ATOM 2469 C CA . TYR A 1 310 ? 19.412 23.951 -30.610 1.00 86.56 310 TYR A CA 1
ATOM 2470 C C . TYR A 1 310 ? 18.280 24.927 -30.285 1.00 86.56 310 TYR A C 1
ATOM 2472 O O . TYR A 1 310 ? 18.311 26.060 -30.755 1.00 86.56 310 TYR A O 1
ATOM 2480 N N . GLY A 1 311 ? 17.311 24.527 -29.457 1.00 86.62 311 GLY A N 1
ATOM 2481 C CA . GLY A 1 311 ? 16.234 25.405 -29.000 1.00 86.62 311 GLY A CA 1
ATOM 2482 C C . GLY A 1 311 ? 16.748 26.543 -28.120 1.00 86.62 311 GLY A C 1
ATOM 2483 O O . GLY A 1 311 ? 16.361 27.692 -28.321 1.00 86.62 311 GLY A O 1
ATOM 2484 N N . GLY A 1 312 ? 17.671 26.249 -27.198 1.00 83.88 312 GLY A N 1
ATOM 2485 C CA . GLY A 1 312 ? 18.336 27.258 -26.374 1.00 83.88 312 GLY A CA 1
ATOM 2486 C C . GLY A 1 312 ? 19.184 28.217 -27.209 1.00 83.88 312 GLY A C 1
ATOM 2487 O O . GLY A 1 312 ? 19.044 29.430 -27.067 1.00 83.88 312 GLY A O 1
ATOM 2488 N N . LYS A 1 313 ? 19.983 27.692 -28.149 1.00 85.56 313 LYS A N 1
ATOM 2489 C CA . LYS A 1 313 ? 20.757 28.510 -29.093 1.00 85.56 313 LYS A CA 1
ATOM 2490 C C . LYS A 1 313 ? 19.858 29.401 -29.951 1.00 85.56 313 LYS A C 1
ATOM 2492 O O . LYS A 1 313 ? 20.094 30.597 -30.031 1.00 85.56 313 LYS A O 1
ATOM 2497 N N . TRP A 1 314 ? 18.788 28.858 -30.528 1.00 89.19 314 TRP A N 1
ATOM 2498 C CA . TRP A 1 314 ? 17.814 29.653 -31.279 1.00 89.19 314 TRP A CA 1
ATOM 2499 C C . TRP A 1 314 ? 17.172 30.748 -30.416 1.00 89.19 314 TRP A C 1
ATOM 2501 O O . TRP A 1 314 ? 16.990 31.872 -30.880 1.00 89.19 314 TRP A O 1
ATOM 2511 N N . ALA A 1 315 ? 16.850 30.463 -29.151 1.00 83.38 315 ALA A N 1
ATOM 2512 C CA . ALA A 1 315 ? 16.286 31.452 -28.234 1.00 83.38 315 ALA A CA 1
ATOM 2513 C C . ALA A 1 315 ? 17.279 32.592 -27.918 1.00 83.38 315 ALA A C 1
ATOM 2515 O O . ALA A 1 315 ? 16.868 33.744 -27.753 1.00 83.38 315 ALA A O 1
ATOM 2516 N N . ILE A 1 316 ? 18.578 32.285 -27.860 1.00 82.56 316 ILE A N 1
ATOM 2517 C CA . ILE A 1 316 ? 19.655 33.274 -27.743 1.00 82.56 316 ILE A CA 1
ATOM 2518 C C . ILE A 1 316 ? 19.768 34.096 -29.033 1.00 82.56 316 ILE A C 1
ATOM 2520 O O . ILE A 1 316 ? 19.631 35.318 -28.986 1.00 82.56 316 ILE A O 1
ATOM 2524 N N . ASP A 1 317 ? 19.934 33.426 -30.175 1.00 85.75 317 ASP A N 1
ATOM 2525 C CA . ASP A 1 317 ? 20.184 34.047 -31.482 1.00 85.75 317 ASP A CA 1
ATOM 2526 C C . ASP A 1 317 ? 18.995 34.908 -31.957 1.00 85.75 317 ASP A C 1
ATOM 2528 O O . ASP A 1 317 ? 19.177 35.935 -32.606 1.00 85.75 317 ASP A O 1
ATOM 2532 N N . SER A 1 318 ? 17.762 34.535 -31.596 1.00 86.06 318 SER A N 1
ATOM 2533 C CA . SER A 1 318 ? 16.539 35.307 -31.888 1.00 86.06 318 SER A CA 1
ATOM 2534 C C . SER A 1 318 ? 16.316 36.503 -30.952 1.00 86.06 318 SER A C 1
ATOM 2536 O O . SER A 1 318 ? 15.345 37.247 -31.116 1.00 86.06 318 SER A O 1
ATOM 2538 N N . GLY A 1 319 ? 17.168 36.687 -29.938 1.00 79.94 319 GLY A N 1
ATOM 2539 C CA . GLY A 1 319 ? 17.026 37.734 -28.927 1.00 79.94 319 GLY A CA 1
ATOM 2540 C C . GLY A 1 319 ? 15.856 37.524 -27.957 1.00 79.94 319 GLY A C 1
ATOM 2541 O O . GLY A 1 319 ? 15.580 38.407 -27.142 1.00 79.94 319 GLY A O 1
ATOM 2542 N N . LEU A 1 320 ? 15.175 36.369 -28.001 1.00 78.00 320 LEU A N 1
ATOM 2543 C CA . LEU A 1 320 ? 14.074 36.023 -27.095 1.00 78.00 320 LEU A CA 1
ATOM 2544 C C . LEU A 1 320 ? 14.525 36.091 -25.630 1.00 78.00 320 LEU A C 1
ATOM 2546 O O . LEU A 1 320 ? 13.815 36.627 -24.782 1.00 78.00 320 LEU A O 1
ATOM 2550 N N . VAL A 1 321 ? 15.730 35.592 -25.347 1.00 75.88 321 VAL A N 1
ATOM 2551 C CA . VAL A 1 321 ? 16.279 35.534 -23.985 1.00 75.88 321 VAL A CA 1
ATOM 2552 C C . VAL A 1 321 ? 16.796 36.897 -23.508 1.00 75.88 321 VAL A C 1
ATOM 2554 O O . VAL A 1 321 ? 16.675 37.215 -22.328 1.00 75.88 321 VAL A O 1
ATOM 2557 N N . HIS A 1 322 ? 17.270 37.762 -24.412 1.00 69.12 322 HIS A N 1
ATOM 2558 C CA . HIS A 1 322 ? 17.657 39.137 -24.061 1.00 69.12 322 HIS A CA 1
ATOM 2559 C C . HIS A 1 322 ? 16.480 39.968 -23.528 1.00 69.12 322 HIS A C 1
ATOM 2561 O O . HIS A 1 322 ? 16.682 40.839 -22.685 1.00 69.12 322 HIS A O 1
ATOM 2567 N N . ARG A 1 323 ? 15.244 39.660 -23.950 1.00 65.06 323 ARG A N 1
ATOM 2568 C CA . ARG A 1 323 ? 14.019 40.298 -23.432 1.00 65.06 323 ARG A CA 1
ATOM 2569 C C . ARG A 1 323 ? 13.674 39.889 -21.992 1.00 65.06 323 ARG A C 1
ATOM 2571 O O . ARG A 1 323 ? 12.820 40.526 -21.386 1.00 65.06 323 ARG A O 1
ATOM 2578 N N . LEU A 1 324 ? 14.313 38.845 -21.454 1.00 67.81 324 LEU A N 1
ATOM 2579 C CA . LEU A 1 324 ? 14.024 38.254 -20.138 1.00 67.81 324 LEU A CA 1
ATOM 2580 C C . LEU A 1 324 ? 15.097 38.561 -19.069 1.00 67.81 324 LEU A C 1
ATOM 2582 O O . LEU A 1 324 ? 14.915 38.190 -17.911 1.00 67.81 324 LEU A O 1
ATOM 2586 N N . GLY A 1 325 ? 16.181 39.265 -19.425 1.00 74.44 325 GLY A N 1
ATOM 2587 C CA . GLY A 1 325 ? 17.247 39.704 -18.508 1.00 74.44 325 GLY A CA 1
ATOM 2588 C C . GLY A 1 325 ? 18.523 38.841 -18.522 1.00 74.44 325 GLY A C 1
ATOM 2589 O O . GLY A 1 325 ? 18.507 37.675 -18.913 1.00 74.44 325 GLY A O 1
ATOM 2590 N N . VAL A 1 326 ? 19.647 39.424 -18.076 1.00 65.44 326 VAL A N 1
ATOM 2591 C CA . VAL A 1 326 ? 21.014 38.853 -18.183 1.00 65.44 326 VAL A CA 1
ATOM 2592 C C . VAL A 1 326 ? 21.154 37.494 -17.479 1.00 65.44 326 VAL A C 1
ATOM 2594 O O . VAL A 1 326 ? 21.709 36.564 -18.051 1.00 65.44 326 VAL A O 1
ATOM 2597 N N . GLY A 1 327 ? 20.554 37.318 -16.296 1.00 70.06 327 GLY A N 1
ATOM 2598 C CA . GLY A 1 327 ? 20.641 36.051 -15.553 1.00 70.06 327 GLY A CA 1
ATOM 2599 C C . GLY A 1 327 ? 19.950 34.858 -16.233 1.00 70.06 327 GLY A C 1
ATOM 2600 O O . GLY A 1 327 ? 20.333 33.713 -16.005 1.00 70.06 327 GLY A O 1
ATOM 2601 N N . VAL A 1 328 ? 18.955 35.102 -17.096 1.00 71.81 328 VAL A N 1
ATOM 2602 C CA . VAL A 1 328 ? 18.289 34.041 -17.874 1.00 71.81 328 VAL A CA 1
ATOM 2603 C C . VAL A 1 328 ? 19.145 33.646 -19.080 1.00 71.81 328 VAL A C 1
ATOM 2605 O O . VAL A 1 328 ? 19.190 32.472 -19.441 1.00 71.81 328 VAL A O 1
ATOM 2608 N N . HIS A 1 329 ? 19.871 34.599 -19.668 1.00 75.12 329 HIS A N 1
ATOM 2609 C CA . HIS A 1 329 ? 20.802 34.351 -20.768 1.00 75.12 329 HIS A CA 1
ATOM 2610 C C . HIS A 1 329 ? 21.939 33.410 -20.357 1.00 75.12 329 HIS A C 1
ATOM 2612 O O . HIS A 1 329 ? 22.173 32.401 -21.024 1.00 75.12 329 HIS A O 1
ATOM 2618 N N . ASP A 1 330 ? 22.571 33.671 -19.213 1.00 77.75 330 ASP A N 1
ATOM 2619 C CA . ASP A 1 330 ? 23.663 32.837 -18.699 1.00 77.75 330 ASP A CA 1
ATOM 2620 C C . ASP A 1 330 ? 23.191 31.421 -18.333 1.00 77.75 330 ASP A C 1
ATOM 2622 O O . ASP A 1 330 ? 23.875 30.436 -18.619 1.00 77.75 330 ASP A O 1
ATOM 2626 N N . LEU A 1 331 ? 21.979 31.296 -17.776 1.00 75.50 331 LEU A N 1
ATOM 2627 C CA . LEU A 1 331 ? 21.364 30.000 -17.481 1.00 75.50 331 LEU A CA 1
ATOM 2628 C C . LEU A 1 331 ? 21.109 29.185 -18.757 1.00 75.50 331 LEU A C 1
ATOM 2630 O O . LEU A 1 331 ? 21.432 27.997 -18.804 1.00 75.50 331 LEU A O 1
ATOM 2634 N N . VAL A 1 332 ? 20.544 29.807 -19.797 1.00 77.12 332 VAL A N 1
ATOM 2635 C CA . VAL A 1 332 ? 20.289 29.131 -21.079 1.00 77.12 332 VAL A CA 1
ATOM 2636 C C . VAL A 1 332 ? 21.609 28.715 -21.735 1.00 77.12 332 VAL A C 1
ATOM 2638 O O . VAL A 1 332 ? 21.712 27.576 -22.187 1.00 77.12 332 VAL A O 1
ATOM 2641 N N . ASN A 1 333 ? 22.644 29.560 -21.707 1.00 79.00 333 ASN A N 1
ATOM 2642 C CA . ASN A 1 333 ? 23.984 29.208 -22.195 1.00 79.00 333 ASN A CA 1
ATOM 2643 C C . ASN A 1 333 ? 24.582 27.999 -21.459 1.00 79.00 333 ASN A C 1
ATOM 2645 O O . ASN A 1 333 ? 25.093 27.076 -22.098 1.00 79.00 333 ASN A O 1
ATOM 2649 N N . ALA A 1 334 ? 24.480 27.960 -20.126 1.00 80.06 334 ALA A N 1
ATOM 2650 C CA . ALA A 1 334 ? 24.965 26.834 -19.329 1.00 80.06 334 ALA A CA 1
ATOM 2651 C C . ALA A 1 334 ? 24.237 25.523 -19.679 1.00 80.06 334 ALA A C 1
ATOM 2653 O O . ALA A 1 334 ? 24.876 24.478 -19.832 1.00 80.06 334 ALA A O 1
ATOM 2654 N N . VAL A 1 335 ? 22.914 25.578 -19.872 1.00 77.44 335 VAL A N 1
ATOM 2655 C CA . VAL A 1 335 ? 22.109 24.421 -20.298 1.00 77.44 335 VAL A CA 1
ATOM 2656 C C . VAL A 1 335 ? 22.502 23.958 -21.701 1.00 77.44 335 VAL A C 1
ATOM 2658 O O . VAL A 1 335 ? 22.660 22.757 -21.912 1.00 77.44 335 VAL A O 1
ATOM 2661 N N . VAL A 1 336 ? 22.709 24.877 -22.649 1.00 81.00 336 VAL A N 1
ATOM 2662 C CA . VAL A 1 336 ? 23.131 24.547 -24.022 1.00 81.00 336 VAL A CA 1
ATOM 2663 C C . VAL A 1 336 ? 24.504 23.871 -24.033 1.00 81.00 336 VAL A C 1
ATOM 2665 O O . VAL A 1 336 ? 24.679 22.848 -24.703 1.00 81.00 336 VAL A O 1
ATOM 2668 N N . HIS A 1 337 ? 25.468 24.380 -23.261 1.00 81.81 337 HIS A N 1
ATOM 2669 C CA . HIS A 1 337 ? 26.792 23.765 -23.141 1.00 81.81 337 HIS A CA 1
ATOM 2670 C C . HIS A 1 337 ? 26.730 22.371 -22.509 1.00 81.81 337 HIS A C 1
ATOM 2672 O O . HIS A 1 337 ? 27.283 21.421 -23.070 1.00 81.81 337 HIS A O 1
ATOM 2678 N N . ALA A 1 338 ? 26.015 22.224 -21.389 1.00 78.56 338 ALA A N 1
ATOM 2679 C CA . ALA A 1 338 ? 25.842 20.935 -20.724 1.00 78.56 338 ALA A CA 1
ATOM 2680 C C . ALA A 1 338 ? 25.139 19.916 -21.635 1.00 78.56 338 ALA A C 1
ATOM 2682 O O . ALA A 1 338 ? 25.560 18.761 -21.722 1.00 78.56 338 ALA A O 1
ATOM 2683 N N . ALA A 1 339 ? 24.107 20.349 -22.363 1.00 76.88 339 ALA A N 1
ATOM 2684 C CA . ALA A 1 339 ? 23.380 19.496 -23.291 1.00 76.88 339 ALA A CA 1
ATOM 2685 C C . ALA A 1 339 ? 24.246 19.054 -24.480 1.00 76.88 339 ALA A C 1
ATOM 2687 O O . ALA A 1 339 ? 24.179 17.896 -24.891 1.00 76.88 339 ALA A O 1
ATOM 2688 N N . THR A 1 340 ? 25.105 19.940 -24.993 1.00 79.38 340 THR A N 1
ATOM 2689 C CA . THR A 1 340 ? 26.031 19.625 -26.092 1.00 79.38 340 THR A CA 1
ATOM 2690 C C . THR A 1 340 ? 27.080 18.597 -25.664 1.00 79.38 340 THR A C 1
ATOM 2692 O O . THR A 1 340 ? 27.262 17.600 -26.360 1.00 79.38 340 THR A O 1
ATOM 2695 N N . ALA A 1 341 ? 27.697 18.774 -24.492 1.00 79.12 341 ALA A N 1
ATOM 2696 C CA . ALA A 1 341 ? 28.665 17.815 -23.957 1.00 79.12 341 ALA A CA 1
ATOM 2697 C C . ALA A 1 341 ? 28.022 16.443 -23.676 1.00 79.12 341 ALA A C 1
ATOM 2699 O O . ALA A 1 341 ? 28.568 15.401 -24.037 1.00 79.12 341 ALA A O 1
ATOM 2700 N N . ALA A 1 342 ? 26.823 16.428 -23.084 1.00 75.56 342 ALA A N 1
ATOM 2701 C CA . ALA A 1 342 ? 26.092 15.192 -22.814 1.00 75.56 342 ALA A CA 1
ATOM 2702 C C . ALA A 1 342 ? 25.649 14.467 -24.101 1.00 75.56 342 ALA A C 1
ATOM 2704 O O . ALA A 1 342 ? 25.620 13.235 -24.132 1.00 75.56 342 ALA A O 1
ATOM 2705 N N . LYS A 1 343 ? 25.334 15.210 -25.173 1.00 80.19 343 LYS A N 1
ATOM 2706 C CA . LYS A 1 343 ? 25.007 14.651 -26.494 1.00 80.19 343 LYS A CA 1
ATOM 2707 C C . LYS A 1 343 ? 26.182 13.851 -27.062 1.00 80.19 343 LYS A C 1
ATOM 2709 O O . LYS A 1 343 ? 25.960 12.740 -27.538 1.00 80.19 343 LYS A O 1
ATOM 2714 N N . ASP A 1 344 ? 27.405 14.374 -26.996 1.00 78.94 344 ASP A N 1
ATOM 2715 C CA . ASP A 1 344 ? 28.584 13.700 -27.560 1.00 78.94 344 ASP A CA 1
ATOM 2716 C C . ASP A 1 344 ? 28.898 12.388 -26.814 1.00 78.94 344 ASP A C 1
ATOM 2718 O O . ASP A 1 344 ? 29.084 11.346 -27.446 1.00 78.94 344 ASP A O 1
ATOM 2722 N N . VAL A 1 345 ? 28.811 12.392 -25.476 1.00 79.44 345 VAL A N 1
ATOM 2723 C CA . VAL A 1 345 ? 28.942 11.176 -24.644 1.00 79.44 345 VAL A CA 1
ATOM 2724 C C . VAL A 1 345 ? 27.865 10.141 -24.983 1.00 79.44 345 VAL A C 1
ATOM 2726 O O . VAL A 1 345 ? 28.136 8.942 -25.088 1.00 79.44 345 VAL A O 1
ATOM 2729 N N . ALA A 1 346 ? 26.620 10.585 -25.163 1.00 72.12 346 ALA A N 1
ATOM 2730 C CA . ALA A 1 346 ? 25.518 9.690 -25.480 1.00 72.12 346 ALA A CA 1
ATOM 2731 C C . ALA A 1 346 ? 25.649 9.078 -26.889 1.00 72.12 346 ALA A C 1
ATOM 2733 O O . ALA A 1 346 ? 25.347 7.896 -27.054 1.00 72.12 346 ALA A O 1
ATOM 2734 N N . LEU A 1 347 ? 26.149 9.823 -27.882 1.00 75.81 347 LEU A N 1
ATOM 2735 C CA . LEU A 1 347 ? 26.447 9.302 -29.224 1.00 75.81 347 LEU A CA 1
ATOM 2736 C C . LEU A 1 347 ? 27.554 8.236 -29.199 1.00 75.81 347 LEU A C 1
ATOM 2738 O O . LEU A 1 347 ? 27.413 7.197 -29.847 1.00 75.81 347 LEU A O 1
ATOM 2742 N N . GLU A 1 348 ? 28.605 8.439 -28.402 1.00 80.00 348 GLU A N 1
ATOM 2743 C CA . GLU A 1 348 ? 29.657 7.435 -28.202 1.00 80.00 348 GLU A CA 1
ATOM 2744 C C . GLU A 1 348 ? 29.098 6.147 -27.565 1.00 80.00 348 GLU A C 1
ATOM 2746 O O . GLU A 1 348 ? 29.426 5.032 -27.981 1.00 80.00 348 GLU A O 1
ATOM 2751 N N . ALA A 1 349 ? 28.189 6.287 -26.593 1.00 73.12 349 ALA A N 1
ATOM 2752 C CA . ALA A 1 349 ? 27.511 5.156 -25.967 1.00 73.12 349 ALA A CA 1
ATOM 2753 C C . ALA A 1 349 ? 26.603 4.389 -26.946 1.00 73.12 349 ALA A C 1
ATOM 2755 O O . ALA A 1 349 ? 26.565 3.160 -26.887 1.00 73.12 349 ALA A O 1
ATOM 2756 N N . VAL A 1 350 ? 25.902 5.075 -27.865 1.00 71.00 350 VAL A N 1
ATOM 2757 C CA . VAL A 1 350 ? 25.147 4.401 -28.942 1.00 71.00 350 VAL A CA 1
ATOM 2758 C C . VAL A 1 350 ? 26.091 3.562 -29.791 1.00 71.00 350 VAL A C 1
ATOM 2760 O O . VAL A 1 350 ? 25.818 2.379 -29.982 1.00 71.00 350 VAL A O 1
ATOM 2763 N N . HIS A 1 351 ? 27.208 4.143 -30.241 1.00 75.62 351 HIS A N 1
ATOM 2764 C CA . HIS A 1 351 ? 28.158 3.464 -31.120 1.00 75.62 351 HIS A CA 1
ATOM 2765 C C . HIS A 1 351 ? 28.673 2.150 -30.507 1.00 75.62 351 HIS A C 1
ATOM 2767 O O . HIS A 1 351 ? 28.648 1.119 -31.174 1.00 75.62 351 HIS A O 1
ATOM 2773 N N . LYS A 1 352 ? 29.007 2.154 -29.206 1.00 75.81 352 LYS A N 1
ATOM 2774 C CA . LYS A 1 352 ? 29.444 0.962 -28.447 1.00 75.81 352 LYS A CA 1
ATOM 2775 C C . LYS A 1 352 ? 28.370 -0.122 -28.260 1.00 75.81 352 LYS A C 1
ATOM 2777 O O . LYS A 1 352 ? 28.709 -1.248 -27.924 1.00 75.81 352 LYS A O 1
ATOM 2782 N N . ILE A 1 353 ? 27.084 0.210 -28.390 1.00 64.44 353 ILE A N 1
ATOM 2783 C CA . ILE A 1 353 ? 25.957 -0.732 -28.209 1.00 64.44 353 ILE A CA 1
ATOM 2784 C C . ILE A 1 353 ? 25.476 -1.303 -29.555 1.00 64.44 353 ILE A C 1
ATOM 2786 O O . ILE A 1 353 ? 24.839 -2.369 -29.608 1.00 64.44 353 ILE A O 1
ATOM 2790 N N . THR A 1 354 ? 25.696 -0.555 -30.638 1.00 62.62 354 THR A N 1
ATOM 2791 C CA . THR A 1 354 ? 25.265 -0.914 -31.993 1.00 62.62 354 THR A CA 1
ATOM 2792 C C . THR A 1 354 ? 26.342 -1.603 -32.823 1.00 62.62 354 THR A C 1
ATOM 2794 O O . THR A 1 354 ? 25.961 -2.380 -33.697 1.00 62.62 354 THR A O 1
ATOM 2797 N N . GLY A 1 355 ? 27.624 -1.318 -32.567 1.00 48.22 355 GLY A N 1
ATOM 2798 C CA . GLY A 1 355 ? 28.753 -2.132 -33.035 1.00 48.22 355 GLY A CA 1
ATOM 2799 C C . GLY A 1 355 ? 28.871 -3.412 -32.225 1.00 48.22 355 GLY A C 1
ATOM 2800 O O . GLY A 1 355 ? 29.298 -4.421 -32.823 1.00 48.22 355 GLY A O 1
#

InterPro domains:
  IPR036188 FAD/NAD(P)-binding domain superfamily [G3DSA:3.50.50.60] (112-285)
  IPR036188 FAD/NAD(P)-binding domain superfamily [SSF51905] (70-283)

pLDDT: mean 87.16, std 11.0, range [32.06, 98.12]

Secondary structure (DSSP, 8-state):
--BS--S-EEE---PPPPHHHHHHHHH-HHHHHHHHHHHHHHHHHGGGGGBTTTTHHHHHHHHHHHHHHHHHHS-GGGTTTSS-SS-TTSS--EEESSHHHHHHSTT-----B-EEEEETTEEEETTS-EEE-S---------SS--------SSS-------STT---BTTTB-TT-TT-B-SS-TT-B-SSS-HHHHHHHHHHHHHHHHHHHHHTT-S--EE-HHHHHHHHHHHHHHHTTBSGGGS--GGG-STTS---SB-SS-HHHHHHHHHS--GGGEET-HHHHHHHHHHHHHHHHHHHHHHHHHHHHHHHTTTTGGG-HHHHHHHHHHHHHHHHHHHHHHHHHHHHH-

Radius of gyration: 27.35 Å; chains: 1; bounding box: 61×69×67 Å

Sequence (355 aa):
MPSLTRGWDGARNSAPNSEQLRNFRARFPFFQKAYRLLMLAILDSAFKAQLTKEGKGIRKTKEKEIGEWMRRRAPPHLKDKIVPDFPFQAKRYVFEDGYFAAINAPQNRAIYGRVTALTENGVEVDDGSHVDADVVVLSTGYDADHIDMQVSGSTDSTKNYGGKGDQVWYHGVALPGIPNYFTLCGNNFLVNHSSVTIVLELQAAYVTKLITAMRDNAIPVLEVKQEAAEKYDRVIADKLEKTTWPLVNNYWRKGGSGRIFTHYPGPVINQWWDNAWVVWADYKGGEKLARRQRIRTIAYTVALLVGAAYGGKWAIDSGLVHRLGVGVHDLVNAVVHAATAAKDVALEAVHKITG

Foldseek 3Di:
DFDDPLAQEEADPDDPDDPVRVVVCVVPVVVVVVVVVVVLVVLQVCLLCFFQPRNVVVFVVSLVVSLVVQLVLADPVCSVPRRHPATHPLDFYYHDDCSSVQCPDPPDPDDTFDFPDADPQATAGPVRDTDGDPDDDDPPDDQLFADPDFDAFPDPPSPPSRTQQPAQADLLFAGARHKPGGDHQGWAQDDRRDDSVLSRVLSVLLNCVVVVCCVVVVQPTKHFDPVNSVVRRVVQQVLSVSTRNLVDDDSQQPDDPSGRTRHHNHRVVVSSVSSVDDCLVRIDSSVVVNLVVLLVVLVVLLVVLVCLLVVLVCCVVVCVQVVVDDVSNVVSVVSNVVSVVVNVVSVVVSVVSVD